Protein AF-A0A7J8TB56-F1 (afdb_monomer_lite)

Radius of gyration: 20.98 Å; chains: 1; bounding box: 52×36×66 Å

Structure (mmCIF, N/CA/C/O backbone):
data_AF-A0A7J8TB56-F1
#
_entry.id   AF-A0A7J8TB56-F1
#
loop_
_atom_site.group_PDB
_atom_site.id
_atom_site.type_symbol
_atom_site.label_atom_id
_atom_site.label_alt_id
_atom_site.label_comp_id
_atom_site.label_asym_id
_atom_site.label_entity_id
_atom_site.label_seq_id
_atom_site.pdbx_PDB_ins_code
_atom_site.Cartn_x
_atom_site.Cartn_y
_atom_site.Cartn_z
_atom_site.occupancy
_atom_site.B_iso_or_equiv
_atom_site.auth_seq_id
_atom_site.auth_comp_id
_atom_site.auth_asym_id
_atom_site.auth_atom_id
_atom_site.pdbx_PDB_model_num
ATOM 1 N N . LYS A 1 1 ? -21.604 -11.845 -5.505 1.00 39.56 1 LYS A N 1
ATOM 2 C CA . LYS A 1 1 ? -21.219 -10.417 -5.511 1.00 39.56 1 LYS A CA 1
ATOM 3 C C . LYS A 1 1 ? -19.703 -10.414 -5.603 1.00 39.56 1 LYS A C 1
ATOM 5 O O . LYS A 1 1 ? -19.086 -10.973 -4.709 1.00 39.56 1 LYS A O 1
ATOM 10 N N . ASN A 1 2 ? -19.130 -9.984 -6.726 1.00 51.94 2 ASN A N 1
ATOM 11 C CA . ASN A 1 2 ? -17.675 -9.967 -6.881 1.00 51.94 2 ASN A CA 1
ATOM 12 C C . ASN A 1 2 ? -17.168 -8.708 -6.186 1.00 51.94 2 ASN A C 1
ATOM 14 O O . ASN A 1 2 ? -17.066 -7.664 -6.825 1.00 51.94 2 ASN A O 1
ATOM 18 N N . ASP A 1 3 ? -16.951 -8.798 -4.875 1.00 76.56 3 ASP A N 1
ATOM 19 C CA . ASP A 1 3 ? -16.350 -7.702 -4.124 1.00 76.56 3 ASP A CA 1
ATOM 20 C C . ASP A 1 3 ? -14.953 -7.453 -4.710 1.00 76.56 3 ASP A C 1
ATOM 22 O O . ASP A 1 3 ? -14.107 -8.348 -4.718 1.00 76.56 3 ASP A O 1
ATOM 26 N N . SER A 1 4 ? -14.714 -6.260 -5.253 1.00 89.50 4 SER A N 1
ATOM 27 C CA . SER A 1 4 ? -13.376 -5.898 -5.733 1.00 89.50 4 SER A CA 1
ATOM 28 C C . SER A 1 4 ? -12.437 -5.644 -4.550 1.00 89.50 4 SER A C 1
ATOM 30 O O . SER A 1 4 ? -12.883 -5.295 -3.454 1.00 89.50 4 SER A O 1
ATOM 32 N N . ILE A 1 5 ? -11.122 -5.732 -4.765 1.00 92.31 5 ILE A N 1
ATOM 33 C CA . ILE A 1 5 ? -10.143 -5.345 -3.737 1.00 92.31 5 ILE A CA 1
ATOM 34 C C . ILE A 1 5 ? -10.366 -3.910 -3.237 1.00 92.31 5 ILE A C 1
ATOM 36 O O . ILE A 1 5 ? -10.223 -3.644 -2.047 1.00 92.31 5 ILE A O 1
ATOM 40 N N . TYR A 1 6 ? -10.799 -2.992 -4.106 1.00 93.44 6 TYR A N 1
ATOM 41 C CA . TYR A 1 6 ? -11.110 -1.614 -3.721 1.00 93.44 6 TYR A CA 1
ATOM 42 C C . TYR A 1 6 ? -12.286 -1.541 -2.739 1.00 93.44 6 TYR A C 1
ATOM 44 O O . TYR A 1 6 ? -12.272 -0.734 -1.811 1.00 93.44 6 TYR A O 1
ATOM 52 N N . GLU A 1 7 ? -13.287 -2.409 -2.893 1.00 92.69 7 GLU A N 1
ATOM 53 C CA . GLU A 1 7 ? -14.379 -2.518 -1.924 1.00 92.69 7 GLU A CA 1
ATOM 54 C C . GLU A 1 7 ? -13.884 -3.090 -0.595 1.00 92.69 7 GLU A C 1
ATOM 56 O O . GLU A 1 7 ? -14.244 -2.559 0.455 1.00 92.69 7 GLU A O 1
ATOM 61 N N . LYS A 1 8 ? -13.009 -4.107 -0.616 1.00 93.19 8 LYS A N 1
ATOM 62 C CA . LYS A 1 8 ? -12.398 -4.639 0.612 1.00 93.19 8 LYS A CA 1
ATOM 63 C C . LYS A 1 8 ? -11.571 -3.583 1.338 1.00 93.19 8 LYS A C 1
ATOM 65 O O . LYS A 1 8 ? -11.751 -3.439 2.543 1.00 93.19 8 LYS A O 1
ATOM 70 N N . LEU A 1 9 ? -10.753 -2.798 0.635 1.00 94.00 9 LEU A N 1
ATOM 71 C CA . LEU A 1 9 ? -10.014 -1.675 1.226 1.00 94.00 9 LEU A CA 1
ATOM 72 C C . LEU A 1 9 ? -10.964 -0.696 1.922 1.00 94.00 9 LEU A C 1
ATOM 74 O O . LEU A 1 9 ? -10.800 -0.405 3.106 1.00 94.00 9 LEU A O 1
ATOM 78 N N . LYS A 1 10 ? -12.023 -0.274 1.223 1.00 93.00 10 LYS A N 1
ATOM 79 C CA . LYS A 1 10 ? -13.012 0.662 1.766 1.00 93.00 10 LYS A CA 1
ATOM 80 C C . LYS A 1 10 ? -13.735 0.109 2.998 1.00 93.00 10 LYS A C 1
ATOM 82 O O . LYS A 1 10 ? -13.929 0.840 3.965 1.00 93.00 10 LYS A O 1
ATOM 87 N N . LEU A 1 11 ? -14.114 -1.170 2.982 1.00 93.06 11 LEU A N 1
ATOM 88 C CA . LEU A 1 11 ? -14.754 -1.844 4.120 1.00 93.06 11 LEU A CA 1
ATOM 89 C C . LEU A 1 11 ? -13.844 -1.910 5.352 1.00 93.06 11 LEU A C 1
ATOM 91 O O . LEU A 1 11 ? -14.339 -1.874 6.475 1.00 93.06 11 LEU A O 1
ATOM 95 N N . HIS A 1 12 ? -12.528 -1.959 5.148 1.00 93.38 12 HIS A N 1
ATOM 96 C CA . HIS A 1 12 ? -11.535 -1.940 6.220 1.00 93.38 12 HIS A CA 1
ATOM 97 C C . HIS A 1 12 ? -11.083 -0.518 6.586 1.00 93.38 12 HIS A C 1
ATOM 99 O O . HIS A 1 12 ? -10.102 -0.365 7.303 1.00 93.38 12 HIS A O 1
ATOM 105 N N . GLY A 1 13 ? -11.772 0.530 6.120 1.00 91.75 13 GLY A N 1
ATOM 106 C CA . GLY A 1 13 ? -11.438 1.918 6.456 1.00 91.75 13 GLY A CA 1
ATOM 107 C C . GLY A 1 13 ? -10.162 2.434 5.784 1.00 91.75 13 GLY A C 1
ATOM 108 O O . GLY A 1 13 ? -9.589 3.421 6.239 1.00 91.75 13 GLY A O 1
ATOM 109 N N . LEU A 1 14 ? -9.712 1.775 4.714 1.00 94.25 14 LEU A N 1
ATOM 110 C CA . LEU A 1 14 ? -8.528 2.150 3.949 1.00 94.25 14 LEU A CA 1
ATOM 111 C C . LEU A 1 14 ? -8.920 2.808 2.619 1.00 94.25 14 LEU A C 1
ATOM 113 O O . LEU A 1 14 ? -9.932 2.442 2.009 1.00 94.25 14 LEU A O 1
ATOM 117 N N . PRO A 1 15 ? -8.127 3.777 2.136 1.00 93.88 15 PRO A N 1
ATOM 118 C CA . PRO A 1 15 ? -8.435 4.470 0.900 1.00 93.88 15 PRO A CA 1
ATOM 119 C C . PRO A 1 15 ? -8.159 3.571 -0.315 1.00 93.88 15 PRO A C 1
ATOM 121 O O . PRO A 1 15 ? -7.226 2.768 -0.341 1.00 93.88 15 PRO A O 1
ATOM 124 N N . THR A 1 16 ? -8.994 3.692 -1.348 1.00 94.00 16 THR A N 1
ATOM 125 C CA . THR A 1 16 ? -8.951 2.768 -2.496 1.00 94.00 16 THR A CA 1
ATOM 126 C C . THR A 1 16 ? -7.719 2.941 -3.381 1.00 94.00 16 THR A C 1
ATOM 128 O O . THR A 1 16 ? -7.317 1.998 -4.054 1.00 94.00 16 THR A O 1
ATOM 131 N N . GLY A 1 17 ? -7.089 4.115 -3.361 1.00 92.62 17 GLY A N 1
ATOM 132 C CA . GLY A 1 17 ? -5.911 4.426 -4.166 1.00 92.62 17 GLY A CA 1
ATOM 133 C C . GLY A 1 17 ? -4.584 3.933 -3.602 1.00 92.62 17 GLY A C 1
ATOM 134 O O . GLY A 1 17 ? -3.545 4.299 -4.140 1.00 92.62 17 GLY A O 1
ATOM 135 N N . LEU A 1 18 ? -4.597 3.086 -2.567 1.00 93.88 18 LEU A N 1
ATOM 136 C CA . LEU A 1 18 ? -3.404 2.345 -2.139 1.00 93.88 18 LEU A CA 1
ATOM 137 C C . LEU A 1 18 ? -2.889 1.379 -3.208 1.00 93.88 18 LEU A C 1
ATOM 139 O O . LEU A 1 18 ? -1.689 1.102 -3.272 1.00 93.88 18 LEU A O 1
ATOM 143 N N . LEU A 1 19 ? -3.795 0.880 -4.047 1.00 93.56 19 LEU A N 1
ATOM 144 C CA . LEU A 1 19 ? -3.473 0.016 -5.171 1.00 93.56 19 LEU A CA 1
ATOM 145 C C . LEU A 1 19 ? -3.759 0.741 -6.492 1.00 93.56 19 LEU A C 1
ATOM 147 O O . LEU A 1 19 ? -4.736 1.496 -6.587 1.00 93.56 19 LEU A O 1
ATOM 151 N N . PRO A 1 20 ? -2.930 0.518 -7.525 1.00 91.88 20 PRO A N 1
ATOM 152 C CA . PRO A 1 20 ? -3.127 1.136 -8.822 1.00 91.88 20 PRO A CA 1
ATOM 153 C C . PRO A 1 20 ? -4.316 0.500 -9.546 1.00 91.88 20 PRO A C 1
ATOM 155 O O . PRO A 1 20 ? -4.837 -0.545 -9.146 1.00 91.88 20 PRO A O 1
ATOM 158 N N . LYS A 1 21 ? -4.746 1.122 -10.643 1.00 90.25 21 LYS A N 1
ATOM 159 C CA . LYS A 1 21 ? -5.680 0.496 -11.590 1.00 90.25 21 LYS A CA 1
ATOM 160 C C . LYS A 1 21 ? -4.990 -0.615 -12.390 1.00 90.25 21 LYS A C 1
ATOM 162 O O . LYS A 1 21 ? -3.770 -0.624 -12.519 1.00 90.25 21 LYS A O 1
ATOM 167 N N . GLY A 1 22 ? -5.790 -1.499 -12.989 1.00 85.56 22 GLY A N 1
ATOM 168 C CA . GLY A 1 22 ? -5.294 -2.567 -13.872 1.00 85.56 22 GLY A CA 1
ATOM 169 C C . GLY A 1 22 ? -5.077 -3.914 -13.181 1.00 85.56 22 GLY A C 1
ATOM 170 O O . GLY A 1 22 ? -4.342 -4.751 -13.691 1.00 85.56 22 GLY A O 1
ATOM 171 N N . ILE A 1 23 ? -5.709 -4.126 -12.025 1.00 90.94 23 ILE A N 1
ATOM 172 C CA . ILE A 1 23 ? -5.706 -5.416 -11.331 1.00 90.94 23 ILE A CA 1
ATOM 173 C C . ILE A 1 23 ? -6.539 -6.406 -12.142 1.00 90.94 23 ILE A C 1
ATOM 175 O O . ILE A 1 23 ? -7.732 -6.186 -12.360 1.00 90.94 23 ILE A O 1
ATOM 179 N N . THR A 1 24 ? -5.912 -7.489 -12.589 1.00 87.94 24 THR A N 1
ATOM 180 C CA . THR A 1 24 ? -6.548 -8.494 -13.446 1.00 87.94 24 THR A CA 1
ATOM 181 C C . THR A 1 24 ? -7.073 -9.682 -12.668 1.00 87.94 24 THR A C 1
ATOM 183 O O . THR A 1 24 ? -8.071 -10.283 -13.071 1.00 87.94 24 THR A O 1
ATOM 186 N N . ARG A 1 25 ? -6.452 -10.004 -11.528 1.00 91.12 25 ARG A N 1
ATOM 187 C CA . ARG A 1 25 ? -6.949 -11.021 -10.595 1.00 91.12 25 ARG A CA 1
ATOM 188 C C . ARG A 1 25 ? -6.825 -10.559 -9.159 1.00 91.12 25 ARG A C 1
ATOM 190 O O . ARG A 1 25 ? -5.922 -9.802 -8.809 1.00 91.12 25 ARG A O 1
ATOM 197 N N . PHE A 1 26 ? -7.746 -11.041 -8.342 1.00 93.06 26 PHE A N 1
ATOM 198 C CA . PHE A 1 26 ? -7.829 -10.736 -6.928 1.00 93.06 26 PHE A CA 1
ATOM 199 C C . PHE A 1 26 ? -8.293 -11.976 -6.173 1.00 93.06 26 PHE A C 1
ATOM 201 O O . PHE A 1 26 ? -9.299 -12.586 -6.539 1.00 93.06 26 PHE A O 1
ATOM 208 N N . GLU A 1 27 ? -7.563 -12.305 -5.118 1.00 93.50 27 GLU A N 1
ATOM 209 C CA . GLU A 1 27 ? -7.872 -13.362 -4.169 1.00 93.50 27 GLU A CA 1
ATOM 210 C C . GLU A 1 27 ? -7.895 -12.769 -2.760 1.00 93.50 27 GLU A C 1
ATOM 212 O O . GLU A 1 27 ? -7.103 -11.884 -2.427 1.00 93.50 27 GLU A O 1
ATOM 217 N N . TYR A 1 28 ? -8.837 -13.231 -1.942 1.00 93.75 28 TYR A N 1
ATOM 218 C CA . TYR A 1 28 ? -8.996 -12.813 -0.555 1.00 93.75 28 TYR A CA 1
ATOM 219 C C . TYR A 1 28 ? -9.538 -13.969 0.264 1.00 93.75 28 TYR A C 1
ATOM 221 O O . TYR A 1 28 ? -10.512 -14.604 -0.147 1.00 93.75 28 TYR A O 1
ATOM 229 N N . ASP A 1 29 ? -8.913 -14.222 1.406 1.00 91.69 29 ASP A N 1
ATOM 230 C CA . ASP A 1 29 ? -9.291 -15.298 2.310 1.00 91.69 29 ASP A CA 1
ATOM 231 C C . ASP A 1 29 ? -9.977 -14.787 3.585 1.00 91.69 29 ASP A C 1
ATOM 233 O O . ASP A 1 29 ? -9.994 -13.594 3.898 1.00 91.69 29 ASP A O 1
ATOM 237 N N . ASP A 1 30 ? -10.540 -15.723 4.349 1.00 90.00 30 ASP A N 1
ATOM 238 C CA . ASP A 1 30 ? -11.226 -15.431 5.611 1.00 90.00 30 ASP A CA 1
ATOM 239 C C . ASP A 1 30 ? -10.267 -14.957 6.720 1.00 90.00 30 ASP A C 1
ATOM 241 O O . ASP A 1 30 ? -10.711 -14.431 7.740 1.00 90.00 30 ASP A O 1
ATOM 245 N N . THR A 1 31 ? -8.950 -15.124 6.538 1.00 91.06 31 THR A N 1
ATOM 246 C CA . THR A 1 31 ? -7.932 -14.625 7.478 1.00 91.06 31 THR A CA 1
ATOM 247 C C . THR A 1 31 ? -7.627 -13.140 7.271 1.00 91.06 31 THR A C 1
ATOM 249 O O . THR A 1 31 ? -6.956 -12.525 8.099 1.00 91.06 31 THR A O 1
ATOM 252 N N . GLY A 1 32 ? -8.147 -12.551 6.190 1.00 91.75 32 GLY A N 1
ATOM 253 C CA . GLY A 1 32 ? -7.908 -11.169 5.799 1.00 91.75 32 GLY A CA 1
ATOM 254 C C . GLY A 1 32 ? -6.728 -11.001 4.846 1.00 91.75 32 GLY A C 1
ATOM 255 O O . GLY A 1 32 ? -6.435 -9.873 4.442 1.00 91.75 32 GLY A O 1
ATOM 256 N N . ARG A 1 33 ? -6.045 -12.080 4.457 1.00 95.75 33 ARG A N 1
ATOM 257 C CA . ARG A 1 33 ? -4.961 -12.021 3.478 1.00 95.75 33 ARG A CA 1
ATOM 258 C C . ARG A 1 33 ? -5.540 -11.844 2.081 1.00 95.75 33 ARG A C 1
ATOM 260 O O . ARG A 1 33 ? -6.521 -12.476 1.696 1.00 95.75 33 ARG A O 1
ATOM 267 N N . PHE A 1 34 ? -4.916 -10.949 1.327 1.00 95.56 34 PHE A N 1
ATOM 268 C CA . PHE A 1 34 ? -5.219 -10.694 -0.067 1.00 95.56 34 PHE A CA 1
ATOM 269 C C . PHE A 1 34 ? -3.995 -10.909 -0.947 1.00 95.56 34 PHE A C 1
ATOM 271 O O . PHE A 1 34 ? -2.856 -10.681 -0.529 1.00 95.56 34 PHE A O 1
ATOM 278 N N . GLU A 1 35 ? -4.263 -11.258 -2.197 1.00 95.25 35 GLU A N 1
ATOM 279 C CA . GLU A 1 35 ? -3.292 -11.241 -3.280 1.00 95.25 35 GLU A CA 1
ATOM 280 C C . GLU A 1 35 ? -3.937 -10.622 -4.520 1.00 95.25 35 GLU A C 1
ATOM 282 O O . GLU A 1 35 ? -5.045 -10.979 -4.924 1.00 95.25 35 GLU A O 1
ATOM 287 N N . VAL A 1 36 ? -3.257 -9.652 -5.119 1.00 95.06 36 VAL A N 1
ATOM 288 C CA . VAL A 1 36 ? -3.661 -9.030 -6.376 1.00 95.06 36 VAL A CA 1
ATOM 289 C C . VAL A 1 36 ? -2.591 -9.257 -7.424 1.00 95.06 36 VAL A C 1
ATOM 291 O O . VAL A 1 36 ? -1.395 -9.212 -7.136 1.00 95.06 36 VAL A O 1
ATOM 294 N N . HIS A 1 37 ? -3.050 -9.480 -8.650 1.00 92.12 37 HIS A N 1
ATOM 295 C CA . HIS A 1 37 ? -2.192 -9.659 -9.807 1.00 92.12 37 HIS A CA 1
ATOM 296 C C . HIS A 1 37 ? -2.426 -8.530 -10.807 1.00 92.12 37 HIS A C 1
ATOM 298 O O . HIS A 1 37 ? -3.567 -8.214 -11.156 1.00 92.12 37 HIS A O 1
ATOM 304 N N . LEU A 1 38 ? -1.330 -7.940 -11.264 1.00 86.81 38 LEU A N 1
ATOM 305 C CA . LEU A 1 38 ? -1.262 -6.973 -12.351 1.00 86.81 38 LEU A CA 1
ATOM 306 C C . LEU A 1 38 ? -0.762 -7.689 -13.611 1.00 86.81 38 LEU A C 1
ATOM 308 O O . LEU A 1 38 ? -0.049 -8.683 -13.521 1.00 86.81 38 LEU A O 1
ATOM 312 N N . ASP A 1 39 ? -1.086 -7.178 -14.798 1.00 86.44 39 ASP A N 1
ATOM 313 C CA . ASP A 1 39 ? -0.557 -7.755 -16.047 1.00 86.44 39 ASP A CA 1
ATOM 314 C C . ASP A 1 39 ? 0.967 -7.606 -16.172 1.00 86.44 39 ASP A C 1
ATOM 316 O O . ASP A 1 39 ? 1.635 -8.414 -16.818 1.00 86.4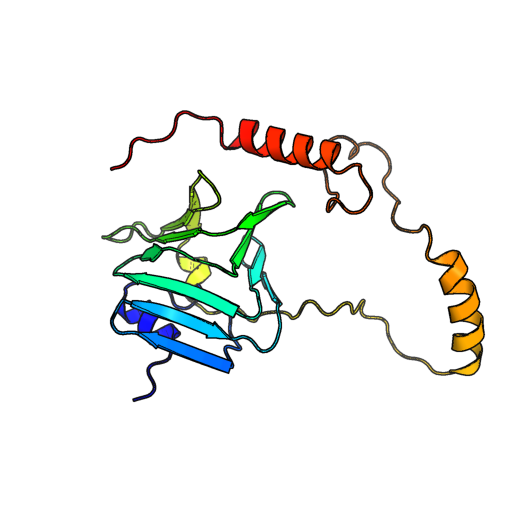4 39 ASP A O 1
ATOM 320 N N . GLN A 1 40 ? 1.526 -6.556 -15.569 1.00 82.12 40 GLN A N 1
ATOM 321 C CA . GLN A 1 40 ? 2.954 -6.257 -15.582 1.00 82.12 40 GLN A CA 1
ATOM 322 C C . GLN A 1 40 ? 3.343 -5.377 -14.395 1.00 82.12 40 GLN A C 1
ATOM 324 O O . GLN A 1 40 ? 2.521 -4.616 -13.883 1.00 82.12 40 GLN A O 1
ATOM 329 N N . ALA A 1 41 ? 4.618 -5.443 -14.003 1.00 84.88 41 ALA A N 1
ATOM 330 C CA . ALA A 1 41 ? 5.173 -4.539 -13.005 1.00 84.88 41 ALA A CA 1
ATOM 331 C C . ALA A 1 41 ? 5.185 -3.097 -13.535 1.00 84.88 41 ALA A C 1
ATOM 333 O O . ALA A 1 41 ? 5.474 -2.841 -14.711 1.00 84.88 41 ALA A O 1
ATOM 334 N N . CYS A 1 42 ? 4.867 -2.144 -12.669 1.00 84.25 42 CYS A N 1
ATOM 335 C CA . CYS A 1 42 ? 4.579 -0.780 -13.087 1.00 84.25 42 CYS A CA 1
ATOM 336 C C . CYS A 1 42 ? 4.881 0.232 -11.982 1.00 84.25 42 CYS A C 1
ATOM 338 O O . CYS A 1 42 ? 5.012 -0.117 -10.808 1.00 84.25 42 CYS A O 1
ATOM 340 N N . ASN A 1 43 ? 4.998 1.501 -12.372 1.00 85.75 43 ASN A N 1
ATOM 341 C CA . ASN A 1 43 ? 5.204 2.603 -11.442 1.00 85.75 43 ASN A CA 1
ATOM 342 C C . ASN A 1 43 ? 3.976 3.512 -11.428 1.00 85.75 43 ASN A C 1
ATOM 344 O O . ASN A 1 43 ? 3.460 3.898 -12.480 1.00 85.75 43 ASN A O 1
ATOM 348 N N . ALA A 1 44 ? 3.549 3.900 -10.231 1.00 88.12 44 ALA A N 1
ATOM 349 C CA . ALA A 1 44 ? 2.555 4.939 -10.025 1.00 88.12 44 ALA A CA 1
ATOM 350 C C . ALA A 1 44 ? 3.213 6.151 -9.364 1.00 88.12 44 ALA A C 1
ATOM 352 O O . ALA A 1 44 ? 3.979 6.025 -8.405 1.00 88.12 44 ALA A O 1
ATOM 353 N N . LYS A 1 45 ? 2.907 7.340 -9.881 1.00 83.19 45 LYS A N 1
ATOM 354 C CA . LYS A 1 45 ? 3.426 8.598 -9.351 1.00 83.19 45 LYS A CA 1
ATOM 355 C C . LYS A 1 45 ? 2.368 9.292 -8.497 1.00 83.19 45 LYS A C 1
ATOM 357 O O . LYS A 1 45 ? 1.305 9.659 -8.999 1.00 83.19 45 LYS A O 1
ATOM 362 N N . PHE A 1 46 ? 2.696 9.490 -7.226 1.00 84.56 46 PHE A N 1
ATOM 363 C CA . PHE A 1 46 ? 1.959 10.325 -6.279 1.00 84.56 46 PHE A CA 1
ATOM 364 C C . PHE A 1 46 ? 2.826 11.551 -5.949 1.00 84.56 46 PHE A C 1
ATOM 366 O O . PHE A 1 46 ? 3.426 12.137 -6.852 1.00 84.56 46 PHE A O 1
ATOM 373 N N . GLU A 1 47 ? 2.926 11.930 -4.673 1.00 82.12 47 GLU A N 1
ATOM 374 C CA . GLU A 1 47 ? 3.995 12.819 -4.202 1.00 82.12 47 GLU A CA 1
ATOM 375 C C . GLU A 1 47 ? 5.369 12.135 -4.317 1.00 82.12 47 GLU A C 1
ATOM 377 O O . GLU A 1 47 ? 6.338 12.741 -4.773 1.00 82.12 47 GLU A O 1
ATOM 382 N N . SER A 1 48 ? 5.426 10.842 -3.987 1.00 79.19 48 SER A N 1
ATOM 383 C CA . SER A 1 48 ? 6.564 9.948 -4.235 1.00 79.19 48 SER A CA 1
ATOM 384 C C . SER A 1 48 ? 6.222 8.915 -5.315 1.00 79.19 48 SER A C 1
ATOM 386 O O . SER A 1 48 ? 5.048 8.685 -5.624 1.00 79.19 48 SER A O 1
ATOM 388 N N . GLU A 1 49 ? 7.239 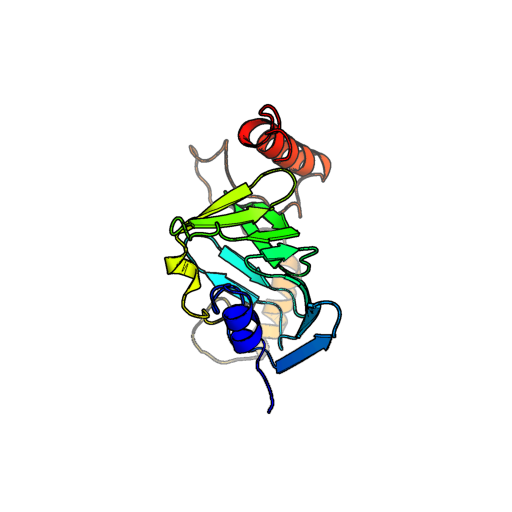8.287 -5.909 1.00 84.06 49 GLU A N 1
ATOM 389 C CA . GLU A 1 49 ? 7.027 7.159 -6.822 1.00 84.06 49 GLU A CA 1
ATOM 390 C C . GLU A 1 49 ? 6.855 5.852 -6.046 1.00 84.06 49 GLU A C 1
ATOM 392 O O . GLU A 1 49 ? 7.603 5.565 -5.112 1.00 84.06 49 GLU A O 1
ATOM 397 N N . PHE A 1 50 ? 5.885 5.047 -6.466 1.00 89.81 50 PHE A N 1
ATOM 398 C CA . PHE A 1 50 ? 5.642 3.706 -5.950 1.00 89.81 50 PHE A CA 1
ATOM 399 C C . PHE A 1 50 ? 5.786 2.700 -7.086 1.00 89.81 50 PHE A C 1
ATOM 401 O O . PHE A 1 50 ? 5.206 2.876 -8.157 1.00 89.81 50 PHE A O 1
ATOM 408 N N . HIS A 1 51 ? 6.563 1.653 -6.846 1.00 87.31 51 HIS A N 1
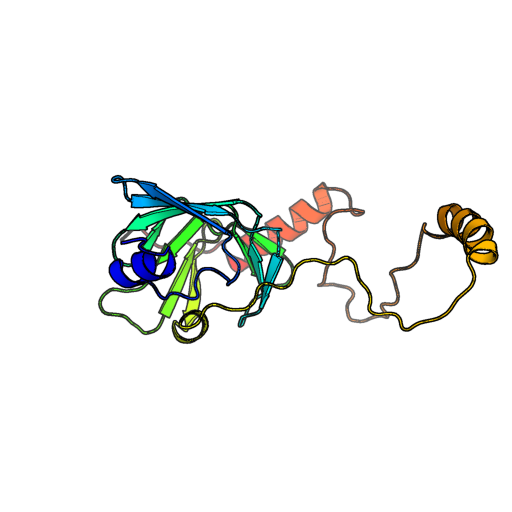ATOM 409 C CA . HIS A 1 51 ? 6.710 0.514 -7.735 1.00 87.31 51 HIS A CA 1
ATOM 410 C C . HIS A 1 51 ? 5.824 -0.619 -7.236 1.00 87.31 51 HIS A C 1
ATOM 412 O O . HIS A 1 51 ? 5.875 -0.962 -6.053 1.00 87.31 51 HIS A O 1
ATOM 418 N N . TYR A 1 52 ? 5.052 -1.195 -8.147 1.00 87.69 52 TYR A N 1
ATOM 419 C CA . TYR A 1 52 ? 4.213 -2.357 -7.906 1.00 87.69 52 TYR A CA 1
ATOM 420 C C . TYR A 1 52 ? 4.735 -3.515 -8.751 1.00 87.69 52 TYR A C 1
ATOM 422 O O . TYR A 1 52 ? 4.867 -3.395 -9.974 1.00 87.69 52 TYR A O 1
ATOM 430 N N . ASP A 1 53 ? 5.024 -4.628 -8.089 1.00 87.38 53 ASP A N 1
ATOM 431 C CA . ASP A 1 53 ? 5.335 -5.893 -8.738 1.00 87.38 53 ASP A CA 1
ATOM 432 C C . ASP A 1 53 ? 4.072 -6.503 -9.358 1.00 87.38 53 ASP A C 1
ATOM 434 O O . ASP A 1 53 ? 2.949 -6.098 -9.068 1.00 87.38 53 ASP A O 1
ATOM 438 N N . ILE A 1 54 ? 4.255 -7.516 -10.206 1.00 88.38 54 ILE A N 1
ATOM 439 C CA . ILE A 1 54 ? 3.149 -8.265 -10.829 1.00 88.38 54 ILE A CA 1
ATOM 440 C C . ILE A 1 54 ? 2.224 -8.852 -9.757 1.00 88.38 54 ILE A C 1
ATOM 442 O O . ILE A 1 54 ? 1.006 -8.786 -9.903 1.00 88.38 54 ILE A O 1
ATOM 446 N N . ASN A 1 55 ? 2.803 -9.371 -8.673 1.00 89.00 55 ASN A N 1
ATOM 447 C CA . ASN A 1 55 ? 2.071 -9.938 -7.550 1.00 89.00 55 ASN A CA 1
ATOM 448 C C . ASN A 1 55 ? 2.252 -9.045 -6.329 1.00 89.00 55 ASN A C 1
ATOM 450 O O . ASN A 1 55 ? 3.377 -8.820 -5.877 1.00 89.00 55 ASN A O 1
ATOM 454 N N . VAL A 1 56 ? 1.138 -8.585 -5.771 1.00 93.44 56 VAL A N 1
ATOM 455 C CA . VAL A 1 56 ? 1.113 -7.807 -4.534 1.00 93.44 56 VAL A CA 1
ATOM 456 C C . VAL A 1 56 ? 0.237 -8.529 -3.530 1.00 93.44 56 VAL A C 1
ATOM 458 O O . VAL A 1 56 ? -0.916 -8.843 -3.813 1.00 93.44 56 VAL A O 1
ATOM 461 N N . SER A 1 57 ? 0.768 -8.763 -2.338 1.00 93.75 57 SER A N 1
ATOM 462 C CA . SER A 1 57 ? 0.069 -9.499 -1.285 1.00 93.75 57 SER A CA 1
ATOM 463 C C . SER A 1 57 ? 0.186 -8.789 0.050 1.00 93.75 57 SER A C 1
ATOM 465 O O . SER A 1 57 ? 1.218 -8.179 0.325 1.00 93.75 57 SER A O 1
ATOM 467 N N . GLY A 1 58 ? -0.807 -8.945 0.914 1.00 96.06 58 GLY A N 1
ATOM 468 C CA . GLY A 1 58 ? -0.750 -8.456 2.289 1.00 96.06 58 GLY A CA 1
ATOM 469 C C . GLY A 1 58 ? -1.931 -8.944 3.113 1.00 96.06 58 GLY A C 1
ATOM 470 O O . GLY A 1 58 ? -2.808 -9.635 2.605 1.00 96.06 58 GLY A O 1
ATOM 471 N N . THR A 1 59 ? -1.970 -8.562 4.383 1.00 96.75 59 THR A N 1
ATOM 472 C CA . THR A 1 59 ? -3.037 -8.929 5.319 1.00 96.75 59 THR A CA 1
ATOM 473 C C . THR A 1 59 ? -3.807 -7.682 5.733 1.00 96.75 59 THR A C 1
ATOM 475 O O . THR A 1 59 ? -3.257 -6.774 6.359 1.00 96.75 59 THR A O 1
ATOM 478 N N . LEU A 1 60 ? -5.085 -7.627 5.359 1.00 95.69 60 LEU A N 1
ATOM 479 C CA . LEU A 1 60 ? -6.012 -6.549 5.679 1.00 95.69 60 LEU A CA 1
ATOM 480 C C . LEU A 1 60 ? -6.583 -6.719 7.081 1.00 95.69 60 LEU A C 1
ATOM 482 O O . LEU A 1 60 ? -7.067 -7.778 7.468 1.00 95.69 60 LEU A O 1
ATOM 486 N N . SER A 1 61 ? -6.596 -5.622 7.821 1.00 94.12 61 SER A N 1
ATOM 487 C CA . SER A 1 61 ? -7.375 -5.473 9.043 1.00 94.12 61 SER A CA 1
ATOM 488 C C . SER A 1 61 ? -7.888 -4.038 9.130 1.00 94.12 61 SER A C 1
ATOM 490 O O . SER A 1 61 ? -7.541 -3.188 8.309 1.00 94.12 61 SER A O 1
ATOM 492 N N . TYR A 1 62 ? -8.786 -3.763 10.071 1.00 94.44 62 TYR A N 1
ATOM 493 C CA . TYR A 1 62 ? -9.405 -2.444 10.141 1.00 94.44 62 TYR A CA 1
ATOM 494 C C . TYR A 1 62 ? -8.349 -1.344 10.342 1.00 94.44 62 TYR A C 1
ATOM 496 O O . TYR A 1 62 ? -7.564 -1.391 11.289 1.00 94.44 62 TYR A O 1
ATOM 504 N N . GLY A 1 63 ? -8.323 -0.379 9.423 1.00 93.44 63 GLY A N 1
ATOM 505 C CA . GLY A 1 63 ? -7.400 0.751 9.389 1.00 93.44 63 GLY A CA 1
ATOM 506 C C . GLY A 1 63 ? -5.963 0.413 8.987 1.00 93.44 63 GLY A C 1
ATOM 507 O O . GLY A 1 63 ? -5.131 1.318 9.001 1.00 93.44 63 GLY A O 1
ATOM 508 N N . LYS A 1 64 ? -5.631 -0.842 8.641 1.00 95.25 64 LYS A N 1
ATOM 509 C CA . LYS A 1 64 ? -4.239 -1.228 8.357 1.00 95.25 64 LYS A CA 1
ATOM 510 C C . LYS A 1 64 ? -4.063 -2.429 7.422 1.00 95.25 64 LYS A C 1
ATOM 512 O O . LYS A 1 64 ? -4.865 -3.359 7.393 1.00 95.25 64 LYS A O 1
ATOM 517 N N . ILE A 1 65 ? -2.943 -2.430 6.713 1.00 96.31 65 ILE A N 1
ATOM 518 C CA . ILE A 1 65 ? -2.405 -3.529 5.918 1.00 96.31 65 ILE A CA 1
ATOM 519 C C . ILE A 1 65 ? -1.058 -3.908 6.514 1.00 96.31 65 ILE A C 1
ATOM 521 O O . ILE A 1 65 ? -0.194 -3.048 6.656 1.00 96.31 65 ILE A O 1
ATOM 525 N N . MET A 1 66 ? -0.870 -5.179 6.842 1.00 94.00 66 MET A N 1
ATOM 526 C CA . MET A 1 66 ? 0.391 -5.713 7.361 1.00 94.00 66 MET A CA 1
ATOM 527 C C . MET A 1 66 ? 0.944 -6.779 6.419 1.00 94.00 66 MET A C 1
ATOM 529 O O . MET A 1 66 ? 0.240 -7.245 5.526 1.00 94.00 66 MET A O 1
ATOM 533 N N . GLU A 1 67 ? 2.201 -7.174 6.627 1.00 93.06 67 GLU A N 1
ATOM 534 C CA . GLU A 1 67 ? 2.872 -8.219 5.836 1.00 93.06 67 GLU A CA 1
ATOM 535 C C . GLU A 1 67 ? 2.844 -7.942 4.324 1.00 93.06 67 GLU A C 1
ATOM 537 O O . GLU A 1 67 ? 2.764 -8.857 3.503 1.00 93.06 67 GLU A O 1
ATOM 542 N N . LEU A 1 68 ? 2.899 -6.660 3.959 1.00 93.94 68 LEU A N 1
ATOM 543 C CA . LEU A 1 68 ? 2.812 -6.226 2.576 1.00 93.94 68 LEU A CA 1
ATOM 544 C C . LEU A 1 68 ? 4.074 -6.645 1.807 1.00 93.94 68 LEU A C 1
ATOM 546 O O . LEU A 1 68 ? 5.209 -6.540 2.290 1.00 93.94 68 LEU A O 1
ATOM 550 N N . SER A 1 69 ? 3.860 -7.145 0.596 1.00 88.56 69 SER A N 1
ATOM 551 C CA . SER A 1 69 ? 4.903 -7.570 -0.332 1.00 88.56 69 SER A CA 1
ATOM 552 C C . SER A 1 69 ? 4.527 -7.180 -1.756 1.00 88.56 69 SER A C 1
ATOM 554 O O . SER A 1 69 ? 3.347 -7.103 -2.091 1.00 88.56 69 SER A O 1
ATOM 556 N N . GLY A 1 70 ? 5.541 -6.932 -2.586 1.00 84.81 70 GLY A N 1
ATOM 557 C CA . GLY A 1 70 ? 5.369 -6.503 -3.976 1.00 84.81 70 GLY A CA 1
ATOM 558 C C . GLY A 1 70 ? 5.204 -4.992 -4.167 1.00 84.81 70 GLY A C 1
ATOM 559 O O . GLY A 1 70 ? 4.862 -4.553 -5.259 1.00 84.81 70 GLY A O 1
ATOM 560 N N . ILE A 1 71 ? 5.426 -4.181 -3.124 1.00 90.31 71 ILE A N 1
ATOM 561 C CA . ILE A 1 71 ? 5.373 -2.714 -3.210 1.00 90.31 71 ILE A CA 1
ATOM 562 C C . ILE A 1 71 ? 6.689 -2.121 -2.716 1.00 90.31 71 ILE A C 1
ATOM 564 O O . ILE A 1 71 ? 7.145 -2.428 -1.610 1.00 90.31 71 ILE A O 1
ATOM 568 N N . LEU A 1 72 ? 7.275 -1.233 -3.522 1.00 86.50 72 LEU A N 1
ATOM 569 C CA . LEU A 1 72 ? 8.429 -0.423 -3.141 1.00 86.50 72 LEU A CA 1
ATOM 570 C C . LEU A 1 72 ? 8.075 1.065 -3.218 1.00 86.50 72 LEU A C 1
ATOM 572 O O . LEU A 1 72 ? 7.543 1.526 -4.223 1.00 86.50 72 LEU A O 1
ATOM 576 N N . ALA A 1 73 ? 8.422 1.829 -2.190 1.00 86.88 73 ALA A N 1
ATOM 577 C CA . ALA A 1 73 ? 8.320 3.283 -2.182 1.00 86.88 73 ALA A CA 1
ATOM 578 C C . ALA A 1 73 ? 9.681 3.906 -2.506 1.00 86.88 73 ALA A C 1
ATOM 580 O O . ALA A 1 73 ? 10.715 3.445 -2.017 1.00 86.88 73 ALA A O 1
ATOM 581 N N . GLN A 1 74 ? 9.694 4.956 -3.322 1.00 81.50 74 GLN A N 1
ATOM 582 C CA . GLN A 1 74 ? 10.903 5.714 -3.610 1.00 81.50 74 GLN A CA 1
ATOM 583 C C . GLN A 1 74 ? 11.089 6.848 -2.599 1.00 81.50 74 GLN A C 1
ATOM 585 O O . GLN A 1 74 ? 10.210 7.692 -2.440 1.00 81.50 74 GLN A O 1
ATOM 590 N N . ASP A 1 75 ? 12.270 6.924 -1.988 1.00 76.69 75 ASP A N 1
ATOM 591 C CA . ASP A 1 75 ? 12.690 8.063 -1.171 1.00 76.69 75 ASP A CA 1
ATOM 592 C C . ASP A 1 75 ? 14.109 8.482 -1.557 1.00 76.69 75 ASP A C 1
ATOM 594 O O . ASP A 1 75 ? 15.014 7.647 -1.597 1.00 76.69 75 ASP A O 1
ATOM 598 N N . LEU A 1 76 ? 14.289 9.762 -1.907 1.00 69.56 76 LEU A N 1
ATOM 599 C CA . LEU A 1 76 ? 15.570 10.355 -2.326 1.00 69.56 76 LEU A CA 1
ATOM 600 C C . LEU A 1 76 ? 16.405 9.426 -3.239 1.00 69.56 76 LEU A C 1
ATOM 602 O O . LEU A 1 76 ? 17.593 9.208 -3.013 1.00 69.56 76 LEU A O 1
ATOM 606 N N . PHE A 1 77 ? 15.768 8.888 -4.289 1.00 67.50 77 PHE A N 1
ATOM 607 C CA . PHE A 1 77 ? 16.334 7.996 -5.324 1.00 67.50 77 PHE A CA 1
ATOM 608 C C . PHE A 1 77 ? 16.538 6.517 -4.948 1.00 67.50 77 PHE A C 1
ATOM 610 O O . PHE A 1 77 ? 16.929 5.726 -5.813 1.00 67.50 77 PHE A O 1
ATOM 617 N N . LEU A 1 78 ? 16.266 6.119 -3.707 1.00 76.06 78 LEU A N 1
ATOM 618 C CA . LEU A 1 78 ? 16.335 4.731 -3.251 1.00 76.06 78 LEU A CA 1
ATOM 619 C C . LEU A 1 78 ? 14.936 4.114 -3.189 1.00 76.06 78 LEU A C 1
ATOM 621 O O . LEU A 1 78 ? 13.967 4.793 -2.870 1.00 76.06 78 LEU A O 1
ATOM 625 N N . TRP A 1 79 ? 14.841 2.821 -3.495 1.00 78.38 79 TRP A N 1
ATOM 626 C CA . TRP A 1 79 ? 13.595 2.059 -3.422 1.00 78.38 79 TRP A CA 1
ATOM 627 C C 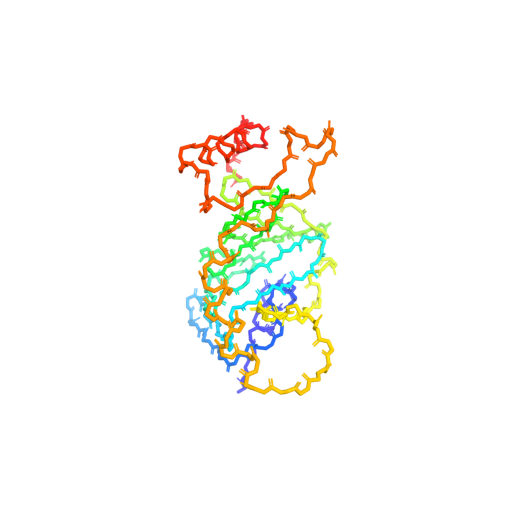. TRP A 1 79 ? 13.579 1.229 -2.144 1.00 78.38 79 TRP A C 1
ATOM 629 O O . TRP A 1 79 ? 14.470 0.405 -1.931 1.00 78.38 79 TRP A O 1
ATOM 639 N N . PHE A 1 80 ? 12.557 1.428 -1.320 1.00 81.50 80 PHE A N 1
ATOM 640 C CA . PHE A 1 80 ? 12.392 0.755 -0.040 1.00 81.50 80 PHE A CA 1
ATOM 641 C C . PHE A 1 80 ? 11.145 -0.127 -0.059 1.00 81.50 80 PHE A C 1
ATOM 643 O O . PHE A 1 80 ? 10.087 0.340 -0.478 1.00 81.50 80 PHE A O 1
ATOM 650 N N . PRO A 1 81 ? 11.233 -1.386 0.399 1.00 85.31 81 PRO A N 1
ATOM 651 C CA . PRO A 1 81 ? 10.055 -2.229 0.540 1.00 85.31 81 PRO A CA 1
ATOM 652 C C . PRO A 1 81 ? 9.062 -1.638 1.533 1.00 85.31 81 PRO A C 1
ATOM 654 O O . PRO A 1 81 ? 9.449 -1.256 2.634 1.00 85.31 81 PRO A O 1
ATOM 657 N N . VAL A 1 82 ? 7.784 -1.634 1.169 1.00 89.19 82 VAL A N 1
ATOM 658 C CA . VAL A 1 82 ? 6.704 -1.289 2.094 1.00 89.19 82 VAL A CA 1
ATOM 659 C C . VAL A 1 82 ? 6.233 -2.566 2.780 1.00 89.19 82 VAL A C 1
ATOM 661 O O . VAL A 1 82 ? 5.861 -3.523 2.105 1.00 89.19 82 VAL A O 1
ATOM 664 N N . LYS A 1 83 ? 6.265 -2.598 4.115 1.00 89.38 83 LYS A N 1
ATOM 665 C CA . LYS A 1 83 ? 5.870 -3.759 4.935 1.00 89.38 83 LYS A CA 1
ATOM 666 C C . LYS A 1 83 ? 4.499 -3.623 5.573 1.00 89.38 83 LYS A C 1
ATOM 668 O O . LYS A 1 83 ? 3.849 -4.634 5.842 1.00 89.38 83 LYS A O 1
ATOM 673 N N . GLY A 1 84 ? 4.042 -2.395 5.761 1.00 92.69 84 GLY A N 1
ATOM 674 C CA . GLY A 1 84 ? 2.724 -2.120 6.297 1.00 92.69 84 GLY A CA 1
ATOM 675 C C . GLY A 1 84 ? 2.255 -0.718 5.955 1.00 92.69 84 GLY A C 1
ATOM 676 O O . GLY A 1 84 ? 3.059 0.163 5.650 1.00 92.69 84 GLY A O 1
ATOM 677 N N . ILE A 1 85 ? 0.941 -0.534 5.976 1.00 94.94 85 ILE A N 1
ATOM 678 C CA . ILE A 1 85 ? 0.273 0.741 5.726 1.00 94.94 85 ILE A CA 1
ATOM 679 C C . ILE A 1 85 ? -0.854 0.883 6.742 1.00 94.94 85 ILE A C 1
ATOM 681 O O . ILE A 1 85 ? -1.651 -0.039 6.866 1.00 94.94 85 ILE A O 1
ATOM 685 N N . TRP A 1 86 ? -0.970 2.000 7.453 1.00 94.62 86 TRP A N 1
ATOM 686 C CA . TRP A 1 86 ? -2.095 2.227 8.369 1.00 94.62 86 TRP A CA 1
ATOM 687 C C . TRP A 1 86 ? -2.523 3.686 8.411 1.00 94.62 86 TRP A C 1
ATOM 689 O O . TRP A 1 86 ? -1.783 4.592 8.030 1.00 94.62 86 TRP A O 1
ATOM 699 N N . VAL A 1 87 ? -3.747 3.895 8.874 1.00 93.94 87 VAL A N 1
ATOM 700 C CA . VAL A 1 87 ? -4.339 5.205 9.142 1.00 93.94 87 VAL A CA 1
ATOM 701 C C . VAL A 1 87 ? -4.694 5.299 10.621 1.00 93.94 87 VAL A C 1
ATOM 703 O O . VAL A 1 87 ? -4.990 4.287 11.259 1.00 93.94 87 VAL A O 1
ATOM 706 N N . ASP A 1 88 ? -4.695 6.512 11.167 1.00 88.31 88 ASP A N 1
ATOM 707 C CA . ASP A 1 88 ? -5.184 6.729 12.528 1.00 88.31 88 ASP A CA 1
ATOM 708 C C . ASP A 1 88 ? -6.704 6.522 12.608 1.00 88.31 88 ASP A C 1
ATOM 710 O O . ASP A 1 88 ? -7.443 6.772 11.650 1.00 88.31 88 ASP A O 1
ATOM 714 N N . VAL A 1 89 ? -7.185 6.089 13.774 1.00 82.75 89 VAL A N 1
ATOM 715 C CA . VAL A 1 89 ? -8.616 5.956 14.074 1.00 82.75 89 VAL A CA 1
ATOM 716 C C . VAL A 1 89 ? -8.896 6.662 15.409 1.00 82.75 89 VAL A C 1
ATOM 718 O O . VAL A 1 89 ? -8.466 6.155 16.445 1.00 82.75 89 VAL A O 1
ATOM 721 N N . PRO A 1 90 ? -9.616 7.804 15.431 1.00 82.69 90 PRO A N 1
ATOM 722 C CA . PRO A 1 90 ? -10.214 8.515 14.295 1.00 82.69 90 PRO A CA 1
ATOM 723 C C . PRO A 1 90 ? -9.160 9.121 13.355 1.00 82.69 90 PRO A C 1
ATOM 725 O O . PRO A 1 90 ? -8.057 9.448 13.781 1.00 82.69 90 PRO A O 1
ATOM 728 N N . SER A 1 91 ? -9.506 9.273 12.072 1.00 83.56 91 SER A N 1
ATOM 729 C CA . SER A 1 91 ? -8.546 9.710 11.051 1.00 83.56 91 SER A CA 1
ATOM 730 C C . SER A 1 91 ? -7.993 11.106 11.336 1.00 83.56 91 SER A C 1
ATOM 732 O O . SER A 1 91 ? -8.745 12.072 11.447 1.00 83.56 91 SER A O 1
ATOM 734 N N . SER A 1 92 ? -6.666 11.203 11.386 1.00 86.88 92 SER A N 1
ATOM 735 C CA . SER A 1 92 ? -5.903 12.454 11.446 1.00 86.88 92 SER A CA 1
ATOM 736 C C . SER A 1 92 ? -5.759 13.137 10.077 1.00 86.88 92 SER A C 1
ATOM 738 O O . SER A 1 92 ? -5.188 14.221 9.983 1.00 86.88 92 SER A O 1
ATOM 740 N N . GLY A 1 93 ? -6.256 12.511 9.001 1.00 89.75 93 GLY A N 1
ATOM 741 C CA . GLY A 1 93 ? -5.994 12.925 7.619 1.00 89.75 93 GLY A CA 1
ATOM 742 C C . GLY A 1 93 ? -4.623 12.486 7.090 1.00 89.75 93 GLY A C 1
ATOM 743 O O . GLY A 1 93 ? -4.254 12.862 5.975 1.00 89.75 93 GLY A O 1
ATOM 744 N N . LEU A 1 94 ? -3.883 11.680 7.857 1.00 91.31 94 LEU A N 1
ATOM 745 C CA . LEU A 1 94 ? -2.592 11.117 7.475 1.00 91.31 94 LEU A CA 1
ATOM 746 C C . LEU A 1 94 ? -2.676 9.605 7.256 1.00 91.31 94 LEU A C 1
ATOM 748 O O . LEU A 1 94 ? -3.546 8.911 7.787 1.00 91.31 94 LEU A O 1
ATOM 752 N N . ILE A 1 95 ? -1.735 9.111 6.460 1.00 91.88 95 ILE A N 1
ATOM 753 C CA . ILE A 1 95 ? -1.488 7.695 6.232 1.00 91.88 95 ILE A CA 1
ATOM 754 C C . ILE A 1 95 ? -0.001 7.402 6.390 1.00 91.88 95 ILE A C 1
ATOM 756 O O . ILE A 1 95 ? 0.856 8.190 5.980 1.00 91.88 95 ILE A O 1
ATOM 760 N N . TYR A 1 96 ? 0.297 6.261 6.994 1.00 91.69 96 TYR A N 1
ATOM 761 C CA . TYR A 1 96 ? 1.637 5.868 7.392 1.00 91.69 96 TYR A CA 1
ATOM 762 C C . TYR A 1 96 ? 2.071 4.629 6.622 1.00 91.69 96 TYR A C 1
ATOM 764 O O . TYR A 1 96 ? 1.293 3.692 6.472 1.00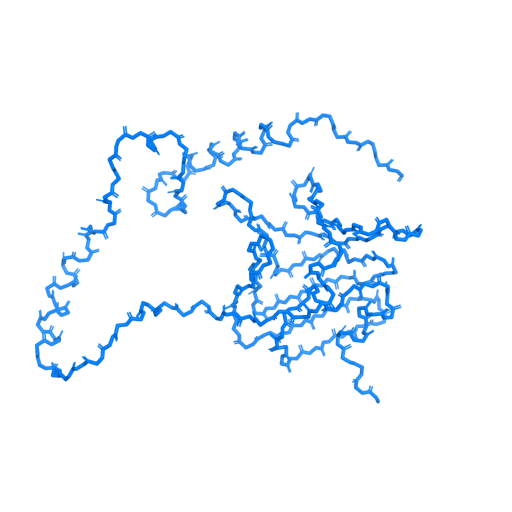 91.69 96 TYR A O 1
ATOM 772 N N . PHE A 1 97 ? 3.313 4.631 6.147 1.00 91.69 97 PHE A N 1
ATOM 773 C CA . PHE A 1 97 ? 3.933 3.536 5.409 1.00 91.69 97 PHE A CA 1
ATOM 774 C C . PHE A 1 97 ? 5.167 3.059 6.174 1.00 91.69 97 PHE A C 1
ATOM 776 O O . PHE A 1 97 ? 6.093 3.841 6.387 1.00 91.69 97 PHE A O 1
ATOM 783 N N . ASP A 1 98 ? 5.196 1.787 6.564 1.00 88.06 98 ASP A N 1
ATOM 784 C CA . ASP A 1 98 ? 6.370 1.143 7.158 1.00 88.06 98 ASP A CA 1
ATOM 785 C C . ASP A 1 98 ? 7.356 0.751 6.062 1.00 88.06 98 ASP A C 1
ATOM 787 O O . ASP A 1 98 ? 7.098 -0.152 5.261 1.00 88.06 98 ASP A O 1
ATOM 791 N N . ILE A 1 99 ? 8.478 1.467 6.032 1.00 82.81 99 ILE A N 1
ATOM 792 C CA . ILE A 1 99 ? 9.565 1.314 5.070 1.00 82.81 99 ILE A CA 1
ATOM 793 C C . ILE A 1 99 ? 10.857 0.931 5.789 1.00 82.81 99 ILE A C 1
ATOM 795 O O . ILE A 1 99 ? 11.783 1.725 5.893 1.00 82.81 99 ILE A O 1
ATOM 799 N N . LEU A 1 100 ? 10.937 -0.318 6.255 1.00 69.12 100 LEU A N 1
ATOM 800 C CA . LEU A 1 100 ? 12.132 -0.899 6.885 1.00 69.12 100 LEU A CA 1
ATOM 801 C C . LEU A 1 100 ? 12.626 -0.051 8.071 1.00 69.12 100 LEU A C 1
ATOM 803 O O . LEU A 1 100 ? 13.636 0.643 7.972 1.00 69.12 100 LEU A O 1
ATOM 807 N N . PHE A 1 101 ? 11.953 -0.202 9.217 1.00 69.12 101 PHE A N 1
ATOM 808 C CA . PHE A 1 101 ? 12.322 0.369 10.530 1.00 69.12 101 PHE A CA 1
ATOM 809 C C . PHE A 1 101 ? 11.975 1.849 10.741 1.00 69.12 101 PHE A C 1
ATOM 811 O O . PHE A 1 101 ? 12.280 2.411 11.791 1.00 69.12 101 PHE A O 1
ATOM 818 N N . VAL A 1 102 ? 11.295 2.472 9.783 1.00 75.81 102 VAL A N 1
ATOM 819 C CA . VAL A 1 102 ? 10.800 3.850 9.870 1.00 75.81 102 VAL A CA 1
ATOM 820 C C . VAL A 1 102 ? 9.439 3.971 9.201 1.00 75.81 102 VAL A C 1
ATOM 822 O O . VAL A 1 102 ? 9.094 3.214 8.294 1.00 75.81 102 VAL A O 1
ATOM 825 N N . TYR A 1 103 ? 8.673 4.965 9.641 1.00 81.00 103 TYR A N 1
ATOM 826 C CA . TYR A 1 103 ? 7.361 5.276 9.106 1.00 81.00 103 TYR A CA 1
ATOM 827 C C . TYR A 1 103 ? 7.403 6.564 8.291 1.00 81.00 103 TYR A C 1
ATOM 829 O O . TYR A 1 103 ? 7.745 7.632 8.806 1.00 81.00 103 TYR A O 1
ATOM 837 N N . LYS A 1 104 ? 7.030 6.472 7.016 1.00 85.44 104 LYS A N 1
ATOM 838 C CA . LYS A 1 104 ? 6.815 7.637 6.158 1.00 85.44 104 LYS A CA 1
ATOM 839 C C . LYS A 1 104 ? 5.360 8.069 6.265 1.00 85.44 104 LYS A C 1
ATOM 841 O O . LYS A 1 104 ? 4.466 7.230 6.239 1.00 85.44 104 LYS A O 1
ATOM 846 N N . GLN A 1 105 ? 5.138 9.370 6.389 1.00 89.25 105 GLN A N 1
ATOM 847 C CA . GLN A 1 105 ? 3.804 9.947 6.516 1.00 89.25 105 GLN A CA 1
ATOM 848 C C . GLN A 1 105 ? 3.433 10.639 5.216 1.00 89.25 105 GLN A C 1
ATOM 850 O O . GLN A 1 105 ? 4.256 11.355 4.644 1.00 89.25 105 GLN A O 1
ATOM 855 N N . TYR A 1 106 ? 2.191 10.455 4.793 1.00 90.25 106 TYR A N 1
ATOM 856 C CA . TYR A 1 106 ? 1.624 11.137 3.644 1.00 90.25 106 TYR A CA 1
ATOM 857 C C . TYR A 1 106 ? 0.221 11.660 3.969 1.00 90.25 106 TYR A C 1
ATOM 859 O O . TYR A 1 106 ? -0.480 11.073 4.799 1.00 90.25 106 TYR A O 1
ATOM 867 N N . PRO A 1 107 ? -0.237 12.724 3.296 1.00 90.44 107 PRO A N 1
ATOM 868 C CA . PRO A 1 107 ? -1.643 13.105 3.295 1.00 90.44 107 PRO A CA 1
ATOM 869 C C . PRO A 1 107 ? -2.521 11.983 2.729 1.00 90.44 107 PRO A C 1
ATOM 871 O O . PRO A 1 107 ? -2.265 11.469 1.637 1.00 90.44 107 PRO A O 1
ATOM 874 N N . LEU A 1 108 ? -3.601 11.640 3.438 1.00 89.88 108 LEU A N 1
ATOM 875 C CA . LEU A 1 108 ? -4.571 10.628 3.001 1.00 89.88 108 LEU A CA 1
ATOM 876 C C . LEU A 1 108 ? -5.155 10.956 1.612 1.00 89.88 108 LEU A C 1
ATOM 878 O O . LEU A 1 108 ? -5.402 10.056 0.809 1.00 89.88 108 LEU A O 1
ATOM 882 N N . SER A 1 109 ? -5.312 12.249 1.312 1.00 90.12 109 SER A N 1
ATOM 883 C CA . SER A 1 109 ? -5.879 12.767 0.061 1.00 90.12 109 SER A CA 1
ATOM 884 C C . SER A 1 109 ? -5.145 12.298 -1.198 1.00 90.12 109 SER A C 1
ATOM 886 O O . SER A 1 109 ? -5.754 12.176 -2.261 1.00 90.12 109 SER A O 1
ATOM 888 N N . PHE A 1 110 ? -3.854 11.969 -1.106 1.00 89.31 110 PHE A N 1
ATOM 889 C CA . PHE A 1 110 ? -3.108 11.447 -2.252 1.00 89.31 110 PHE A CA 1
ATOM 890 C C . PHE A 1 110 ? -3.552 10.047 -2.669 1.00 89.31 110 PHE A C 1
ATOM 892 O O . PHE A 1 110 ? -3.443 9.710 -3.849 1.00 89.31 110 PHE A O 1
ATOM 899 N N . PHE A 1 111 ? -4.113 9.272 -1.742 1.00 91.88 111 PHE A N 1
ATOM 900 C CA . PHE A 1 111 ? -4.493 7.878 -1.955 1.00 91.88 111 PHE A CA 1
ATOM 901 C C . PHE A 1 111 ? -6.006 7.676 -2.062 1.00 91.88 111 PHE A C 1
ATOM 903 O O . PHE A 1 111 ? -6.462 6.541 -2.140 1.00 91.88 111 PHE A O 1
ATOM 910 N N . GLU A 1 112 ? -6.818 8.735 -2.098 1.00 89.44 112 GLU A N 1
ATOM 911 C CA . GLU A 1 112 ? -8.278 8.600 -2.225 1.00 89.44 112 GLU A CA 1
ATOM 912 C C . GLU A 1 112 ? -8.689 7.909 -3.530 1.00 89.44 112 GLU A C 1
ATOM 914 O O . GLU A 1 112 ? -9.613 7.091 -3.543 1.00 89.44 112 GLU A O 1
ATOM 919 N N . THR A 1 113 ? -7.971 8.202 -4.619 1.00 88.56 113 THR A N 1
ATOM 920 C CA . THR A 1 113 ? -8.272 7.700 -5.963 1.00 88.56 113 THR A CA 1
ATOM 921 C C . THR A 1 113 ? -7.159 6.794 -6.492 1.00 88.56 113 THR A C 1
ATOM 923 O O . THR A 1 113 ? -5.990 7.190 -6.463 1.00 88.56 113 THR A O 1
ATOM 926 N N . PRO A 1 114 ? -7.493 5.602 -7.026 1.00 88.81 114 PRO A N 1
ATOM 927 C CA . PRO A 1 114 ? -6.530 4.753 -7.718 1.00 88.81 114 PRO A CA 1
ATOM 928 C C . PRO A 1 114 ? -5.862 5.501 -8.867 1.00 88.81 114 PRO A C 1
ATOM 930 O O . PRO A 1 114 ? -6.538 6.083 -9.722 1.00 88.81 114 PRO A O 1
ATOM 933 N N . LYS A 1 115 ? -4.530 5.478 -8.891 1.00 87.88 115 LYS A N 1
ATOM 934 C CA . LYS A 1 115 ? -3.736 6.050 -9.979 1.00 87.88 115 LYS A CA 1
ATOM 935 C C . LYS A 1 115 ? -3.544 5.039 -11.098 1.00 87.88 115 LYS A C 1
ATOM 937 O O . LYS A 1 115 ? -3.588 3.826 -10.883 1.00 87.88 115 LYS A O 1
ATOM 942 N N . ASP A 1 116 ? -3.348 5.558 -12.302 1.00 87.00 116 ASP A N 1
ATOM 943 C CA . ASP A 1 116 ? -2.970 4.738 -13.443 1.00 87.00 116 ASP A CA 1
ATOM 944 C C . ASP A 1 116 ? -1.529 4.255 -13.249 1.00 87.00 116 ASP A C 1
ATOM 946 O O . ASP A 1 116 ? -0.648 5.032 -12.872 1.00 87.00 116 ASP A O 1
ATOM 950 N N . CYS A 1 117 ? -1.305 2.961 -13.468 1.00 81.44 117 CYS A N 1
ATOM 951 C CA . CYS A 1 117 ? 0.024 2.381 -13.386 1.00 81.44 117 CYS A CA 1
ATOM 952 C C . CYS A 1 117 ? 0.676 2.440 -14.758 1.00 81.44 117 CYS A C 1
ATOM 954 O O . CYS A 1 117 ? 0.182 1.840 -15.715 1.00 81.44 117 CYS A O 1
ATOM 956 N N . LEU A 1 118 ? 1.792 3.153 -14.859 1.00 81.50 118 LEU A N 1
ATOM 957 C CA . LEU A 1 118 ? 2.557 3.177 -16.090 1.00 81.50 118 LEU A CA 1
ATOM 958 C C . LEU A 1 118 ? 3.517 1.999 -16.058 1.00 81.50 118 LEU A C 1
ATOM 960 O O . LEU A 1 118 ? 4.406 1.915 -15.206 1.00 81.50 118 LEU A O 1
ATOM 964 N N . ALA A 1 119 ? 3.293 1.068 -16.980 1.00 73.06 119 ALA A N 1
ATOM 965 C CA . ALA A 1 119 ? 4.238 0.013 -17.278 1.00 73.06 119 ALA A CA 1
ATOM 966 C C . ALA A 1 119 ? 5.636 0.609 -17.435 1.00 73.06 119 ALA A C 1
ATOM 968 O O . ALA A 1 119 ? 5.802 1.649 -18.077 1.00 73.06 119 ALA A O 1
ATOM 969 N N . ILE A 1 120 ? 6.646 -0.062 -16.887 1.00 62.44 120 ILE A N 1
ATOM 970 C CA . ILE A 1 120 ? 8.034 0.301 -17.165 1.00 62.44 120 ILE A CA 1
ATOM 971 C C . ILE A 1 120 ? 8.347 -0.192 -18.582 1.00 62.44 120 ILE A C 1
ATOM 973 O O . ILE A 1 120 ? 9.002 -1.214 -18.780 1.00 62.44 120 ILE A O 1
ATOM 977 N N . SER A 1 121 ? 7.833 0.503 -19.594 1.00 45.91 121 SER A N 1
ATOM 978 C CA . SER A 1 121 ? 8.285 0.306 -20.957 1.00 45.91 121 SER A CA 1
ATOM 979 C C . SER A 1 121 ? 9.686 0.906 -21.048 1.00 45.91 121 SER A C 1
ATOM 981 O O . SER A 1 121 ? 9.903 2.081 -20.756 1.00 45.91 121 SER A O 1
ATOM 983 N N . ASN A 1 122 ? 10.672 0.110 -21.466 1.00 46.38 122 ASN A N 1
ATOM 984 C CA . ASN A 1 122 ? 11.957 0.640 -21.933 1.00 46.38 122 ASN A CA 1
ATOM 985 C C . ASN A 1 122 ? 11.746 1.341 -23.289 1.00 46.38 122 ASN A C 1
ATOM 987 O O . ASN A 1 122 ? 12.328 0.948 -24.296 1.00 46.38 122 ASN A O 1
ATOM 991 N N . SER A 1 123 ? 10.843 2.315 -23.344 1.00 35.94 123 SER A N 1
ATOM 992 C CA . SER A 1 123 ? 10.504 3.062 -24.543 1.00 35.94 123 SER A CA 1
ATOM 993 C C . SER A 1 123 ? 10.819 4.524 -24.282 1.00 35.94 123 SER A C 1
ATOM 995 O O . SER A 1 123 ? 9.962 5.300 -23.855 1.00 35.94 123 SER A O 1
ATOM 997 N N . GLU A 1 124 ? 12.069 4.891 -24.554 1.00 39.41 124 GLU A N 1
ATOM 998 C CA . GLU A 1 124 ? 12.343 6.234 -25.045 1.00 39.41 124 GLU A CA 1
ATOM 999 C C . GLU A 1 124 ? 11.419 6.464 -26.243 1.00 39.41 124 GLU A C 1
ATOM 1001 O O . GLU A 1 124 ? 11.424 5.716 -27.222 1.00 39.41 124 GLU A O 1
ATOM 1006 N N . SER A 1 125 ? 10.561 7.466 -26.122 1.00 41.66 125 SER A N 1
ATOM 1007 C CA . SER A 1 125 ? 9.784 7.988 -27.232 1.00 41.66 125 SER A CA 1
ATOM 1008 C C . SER A 1 125 ? 10.748 8.495 -28.306 1.00 41.66 125 SER A C 1
ATOM 1010 O O . SER A 1 125 ? 11.451 9.481 -28.084 1.00 41.66 125 SER A O 1
ATOM 1012 N N . GLY A 1 126 ? 10.773 7.832 -29.458 1.00 35.44 126 GLY A N 1
ATOM 1013 C CA . GLY A 1 126 ? 11.475 8.275 -30.656 1.00 35.44 126 GLY A CA 1
ATOM 1014 C C . GLY A 1 126 ? 10.581 8.066 -31.870 1.00 35.44 126 GLY A C 1
ATOM 1015 O O . GLY A 1 126 ? 10.205 6.940 -32.179 1.00 35.44 126 GLY A O 1
ATOM 1016 N N . ASP A 1 127 ? 10.214 9.184 -32.484 1.00 34.31 127 ASP A N 1
ATOM 1017 C CA . ASP A 1 127 ? 9.427 9.337 -33.704 1.00 34.31 127 ASP A CA 1
ATOM 1018 C C . ASP A 1 127 ? 9.954 8.479 -34.880 1.00 34.31 127 ASP A C 1
ATOM 1020 O O . ASP A 1 127 ? 11.109 8.060 -34.924 1.00 34.31 127 ASP A O 1
ATOM 1024 N N . SER A 1 128 ? 9.047 8.213 -35.815 1.00 45.62 128 SER A N 1
ATOM 1025 C CA . SER A 1 128 ? 9.148 7.422 -37.042 1.00 45.62 128 SER A CA 1
ATOM 1026 C C . SER A 1 128 ? 10.453 7.557 -37.855 1.00 45.62 128 SER A C 1
ATOM 1028 O O . SER A 1 128 ? 11.041 8.629 -37.939 1.00 45.62 128 SER A O 1
ATOM 1030 N N . ILE A 1 129 ? 10.856 6.471 -38.543 1.00 39.09 129 ILE A N 1
ATOM 1031 C CA . ILE A 1 129 ? 11.142 6.373 -40.001 1.00 39.09 129 ILE A CA 1
ATOM 1032 C C . ILE A 1 129 ? 11.976 5.104 -40.327 1.00 39.09 129 ILE A C 1
ATOM 1034 O O . ILE A 1 129 ? 12.775 4.603 -39.545 1.00 39.09 129 ILE A O 1
ATOM 1038 N N . ARG A 1 130 ? 11.678 4.587 -41.523 1.00 49.72 130 ARG A N 1
ATOM 1039 C CA . ARG A 1 130 ? 12.071 3.373 -42.256 1.00 49.72 130 ARG A CA 1
ATOM 1040 C C . ARG A 1 130 ? 13.575 3.035 -42.347 1.00 49.72 130 ARG A C 1
ATOM 1042 O O . ARG A 1 130 ? 14.422 3.914 -42.344 1.00 49.72 130 ARG A O 1
ATOM 1049 N N . ASP A 1 131 ? 13.811 1.735 -42.588 1.00 47.81 131 ASP A N 1
ATOM 1050 C CA . ASP A 1 131 ? 14.887 1.099 -43.389 1.00 47.81 131 ASP A CA 1
ATOM 1051 C C . ASP A 1 131 ? 15.803 0.090 -42.657 1.00 47.81 131 ASP A C 1
ATOM 1053 O O . ASP A 1 131 ? 16.873 0.385 -42.125 1.00 47.81 131 ASP A O 1
ATOM 1057 N N . GLY A 1 132 ? 15.383 -1.183 -42.704 1.00 51.09 132 GLY A N 1
ATOM 1058 C CA . GLY A 1 132 ? 15.930 -2.308 -41.932 1.00 51.09 132 GLY A CA 1
ATOM 1059 C C . GLY A 1 132 ? 17.297 -2.864 -42.355 1.00 51.09 132 GLY A C 1
ATOM 1060 O O . GLY A 1 132 ? 17.815 -3.744 -41.673 1.00 51.09 132 GLY A O 1
ATOM 1061 N N . LYS A 1 133 ? 17.924 -2.378 -43.434 1.00 43.31 133 LYS A N 1
ATOM 1062 C CA . LYS A 1 133 ? 19.252 -2.876 -43.858 1.00 43.31 133 LYS A CA 1
ATOM 1063 C C . LYS A 1 133 ? 20.408 -2.118 -43.203 1.00 43.31 133 LYS A C 1
ATOM 1065 O O . LYS A 1 133 ? 21.432 -2.721 -42.894 1.00 43.31 133 LYS A O 1
ATOM 1070 N N . LEU A 1 134 ? 20.216 -0.832 -42.911 1.00 47.16 134 LEU A N 1
ATOM 1071 C CA . LEU A 1 134 ? 21.174 -0.055 -42.120 1.00 47.16 134 LEU A CA 1
ATOM 1072 C C . LEU A 1 134 ? 21.117 -0.441 -40.640 1.00 47.16 134 LEU A C 1
ATOM 1074 O O . LEU A 1 134 ? 22.121 -0.329 -39.946 1.00 47.16 134 LEU A O 1
ATOM 1078 N N . LEU A 1 135 ? 19.984 -0.984 -40.181 1.00 48.50 135 LEU A N 1
ATOM 1079 C CA . LEU A 1 135 ? 19.800 -1.444 -38.810 1.00 48.50 135 LEU A CA 1
ATOM 1080 C C . LEU A 1 135 ? 20.680 -2.654 -38.471 1.00 48.50 135 LEU A C 1
ATOM 1082 O O . LEU A 1 135 ? 21.211 -2.697 -37.377 1.00 48.50 135 LEU A O 1
ATOM 1086 N N . ALA A 1 136 ? 20.905 -3.610 -39.377 1.00 44.66 136 ALA A N 1
ATOM 1087 C CA . ALA A 1 136 ? 21.747 -4.772 -39.061 1.00 44.66 136 ALA A CA 1
ATOM 1088 C C . ALA A 1 136 ? 23.231 -4.389 -38.911 1.00 44.66 136 ALA A C 1
ATOM 1090 O O . ALA A 1 136 ? 23.911 -4.838 -37.987 1.00 44.66 136 ALA A O 1
ATOM 1091 N N . GLU A 1 137 ? 23.724 -3.501 -39.780 1.00 42.59 137 GLU A N 1
ATOM 1092 C CA . GLU A 1 137 ? 25.106 -3.021 -39.710 1.00 42.59 137 GLU A CA 1
ATOM 1093 C C . GLU A 1 137 ? 25.298 -1.992 -38.581 1.00 42.59 137 GLU A C 1
ATOM 1095 O O . GLU A 1 137 ? 26.335 -1.988 -37.913 1.00 42.59 137 GLU A O 1
ATOM 1100 N N . ALA A 1 138 ? 24.277 -1.173 -38.298 1.00 45.16 138 ALA A N 1
ATOM 1101 C CA . ALA A 1 138 ? 24.251 -0.292 -37.136 1.00 45.16 138 ALA A CA 1
ATOM 1102 C C . ALA A 1 138 ? 24.136 -1.088 -35.831 1.00 45.16 138 ALA A C 1
ATOM 1104 O O . ALA A 1 138 ? 24.915 -0.810 -34.937 1.00 45.16 138 ALA A O 1
ATOM 1105 N N . ILE A 1 139 ? 23.287 -2.119 -35.723 1.00 48.22 139 ILE A N 1
ATOM 1106 C CA . ILE A 1 139 ? 23.196 -3.017 -34.554 1.00 48.22 139 ILE A CA 1
ATOM 1107 C C . ILE A 1 139 ? 24.537 -3.712 -34.322 1.00 48.22 139 ILE A C 1
ATOM 1109 O O . ILE A 1 139 ? 24.989 -3.765 -33.186 1.00 48.22 139 ILE A O 1
ATOM 1113 N N . SER A 1 140 ? 25.230 -4.170 -35.369 1.00 39.62 140 SER A N 1
ATOM 1114 C CA . SER A 1 140 ? 26.553 -4.787 -35.201 1.00 39.62 140 SER A CA 1
ATOM 1115 C C . SER A 1 140 ? 27.613 -3.796 -34.699 1.00 39.62 140 SER A C 1
ATOM 1117 O O . SER A 1 140 ? 28.500 -4.188 -33.940 1.00 39.62 140 SER A O 1
ATOM 1119 N N . LYS A 1 141 ? 27.527 -2.513 -35.081 1.00 40.75 141 LYS A N 1
ATOM 1120 C CA . LYS A 1 141 ? 28.408 -1.441 -34.575 1.00 40.75 141 LYS A CA 1
ATOM 1121 C C . LYS A 1 141 ? 27.963 -0.923 -33.197 1.00 40.75 141 LYS A C 1
ATOM 1123 O O . LYS A 1 141 ? 28.806 -0.558 -32.387 1.00 40.75 141 LYS A O 1
ATOM 1128 N N . VAL A 1 142 ? 26.668 -0.972 -32.892 1.00 43.69 142 VAL A N 1
ATOM 1129 C CA . VAL A 1 142 ? 26.019 -0.621 -31.616 1.00 43.69 142 VAL A CA 1
ATOM 1130 C C . VAL A 1 142 ? 26.287 -1.702 -30.567 1.00 43.69 142 VAL A C 1
ATOM 1132 O O . VAL A 1 142 ? 26.612 -1.358 -29.445 1.00 43.69 142 VAL A O 1
ATOM 1135 N N . GLN A 1 143 ? 26.324 -2.993 -30.904 1.00 37.66 143 GLN A N 1
ATOM 1136 C CA . GLN A 1 143 ? 26.723 -4.054 -29.966 1.00 37.66 143 GLN A CA 1
ATOM 1137 C C . GLN A 1 143 ? 28.158 -3.837 -29.444 1.00 37.66 143 GLN A C 1
ATOM 1139 O O . GLN A 1 143 ? 28.459 -4.160 -28.296 1.00 37.66 143 GLN A O 1
ATOM 1144 N N . PHE A 1 144 ? 29.025 -3.241 -30.273 1.00 36.22 144 PHE A N 1
ATOM 1145 C CA . PHE A 1 144 ? 30.392 -2.850 -29.912 1.00 36.22 144 PHE A CA 1
ATOM 1146 C C . PHE A 1 144 ? 30.492 -1.436 -29.298 1.00 36.22 144 PHE A C 1
ATOM 1148 O O . PHE A 1 144 ? 31.389 -1.196 -28.493 1.00 36.22 144 PHE A O 1
ATOM 1155 N N . ALA A 1 145 ? 29.571 -0.516 -29.617 1.00 35.22 145 ALA A N 1
ATOM 1156 C CA . ALA A 1 145 ? 29.564 0.878 -29.143 1.00 35.22 145 ALA A CA 1
ATOM 1157 C C . ALA A 1 145 ? 28.584 1.181 -27.982 1.00 35.22 145 ALA A C 1
ATOM 1159 O O . ALA A 1 145 ? 28.616 2.277 -27.429 1.00 35.22 145 ALA A O 1
ATOM 1160 N N . VAL A 1 146 ? 27.737 0.231 -27.566 1.00 33.12 146 VAL A N 1
ATOM 1161 C CA . VAL A 1 146 ? 26.812 0.342 -26.410 1.00 33.12 146 VAL A CA 1
ATOM 1162 C C . VAL A 1 146 ? 27.521 0.109 -25.075 1.00 33.12 146 VAL A C 1
ATOM 1164 O O . VAL A 1 146 ? 26.944 0.287 -24.001 1.00 33.12 146 VAL A O 1
ATOM 1167 N N . ASN A 1 147 ? 28.826 -0.152 -25.100 1.00 47.22 147 ASN A N 1
ATOM 1168 C CA . ASN A 1 147 ? 29.646 0.186 -23.950 1.00 47.22 147 ASN A CA 1
ATOM 1169 C C . ASN A 1 147 ? 29.975 1.683 -23.989 1.00 47.22 147 ASN A C 1
ATOM 1171 O O . ASN A 1 147 ? 30.819 2.111 -24.767 1.00 47.22 147 ASN A O 1
ATOM 1175 N N . LEU A 1 148 ? 29.358 2.419 -23.055 1.00 35.59 148 LEU A N 1
ATOM 1176 C CA . LEU A 1 148 ? 29.671 3.792 -22.627 1.00 35.59 148 LEU A CA 1
ATOM 1177 C C . LEU A 1 148 ? 28.980 4.925 -23.397 1.00 35.59 148 LEU A C 1
ATOM 1179 O O . LEU A 1 148 ? 29.649 5.625 -24.144 1.00 35.59 148 LEU A O 1
ATOM 1183 N N . ARG A 1 149 ? 27.710 5.224 -23.075 1.00 32.66 149 ARG A N 1
ATOM 1184 C CA . ARG A 1 149 ? 27.216 6.616 -22.946 1.00 32.66 149 ARG A CA 1
ATOM 1185 C C . ARG A 1 149 ? 26.071 6.716 -21.933 1.00 32.66 149 ARG A C 1
ATOM 1187 O O . ARG A 1 149 ? 24.915 6.517 -22.273 1.00 32.66 149 ARG A O 1
ATOM 1194 N N . TYR A 1 150 ? 26.411 7.057 -20.694 1.00 27.86 150 TYR A N 1
ATOM 1195 C CA . TYR A 1 150 ? 25.540 7.850 -19.820 1.00 27.86 150 TYR A CA 1
ATOM 1196 C C . TYR A 1 150 ? 26.416 8.562 -18.795 1.00 27.86 150 TYR A C 1
ATOM 1198 O O . TYR A 1 150 ? 26.536 8.090 -17.675 1.00 27.86 150 TYR A O 1
ATOM 1206 N N . LEU A 1 151 ? 27.097 9.634 -19.200 1.00 32.06 151 LEU A N 1
ATOM 1207 C CA . LEU A 1 151 ? 27.669 10.630 -18.293 1.00 32.06 151 LEU A CA 1
ATOM 1208 C C . LEU A 1 151 ? 27.853 11.938 -19.077 1.00 32.06 151 LEU A C 1
ATOM 1210 O O . LEU A 1 151 ? 28.834 12.086 -19.798 1.00 32.06 151 LEU A O 1
ATOM 1214 N N . ASP A 1 152 ? 26.933 12.885 -18.906 1.00 25.53 152 ASP A N 1
ATOM 1215 C CA . ASP A 1 152 ? 27.300 14.302 -18.907 1.00 25.53 152 ASP A CA 1
ATOM 1216 C C . ASP A 1 152 ? 26.784 14.920 -17.600 1.00 25.53 152 ASP A C 1
ATOM 1218 O O . ASP A 1 152 ? 25.586 15.095 -17.388 1.00 25.53 152 ASP A O 1
ATOM 1222 N N . MET A 1 153 ? 27.714 15.120 -16.667 1.00 33.06 153 MET A N 1
ATOM 1223 C CA . MET A 1 153 ? 27.526 15.727 -15.350 1.00 33.06 153 MET A CA 1
ATOM 1224 C C . MET A 1 153 ? 28.778 16.570 -15.074 1.00 33.06 153 MET A C 1
ATOM 1226 O O . MET A 1 153 ? 29.838 16.032 -14.760 1.00 33.06 153 MET A O 1
ATOM 1230 N N . ASN A 1 154 ? 28.647 17.892 -15.168 1.00 25.97 154 ASN A N 1
ATOM 1231 C CA . ASN A 1 154 ? 29.663 18.888 -14.805 1.00 25.97 154 ASN A CA 1
ATOM 1232 C C . ASN A 1 154 ? 29.086 19.848 -13.734 1.00 25.97 154 ASN A C 1
ATOM 1234 O O . ASN A 1 154 ? 27.879 20.083 -13.712 1.00 25.97 154 ASN A O 1
ATOM 1238 N N . PRO A 1 155 ? 29.886 20.454 -12.836 1.00 36.47 155 PRO A N 1
ATOM 1239 C CA . PRO A 1 155 ? 30.751 19.811 -11.852 1.00 36.47 155 PRO A CA 1
ATOM 1240 C C . PRO A 1 155 ? 30.489 20.396 -10.442 1.00 36.47 155 PRO A C 1
ATOM 1242 O O . PRO A 1 155 ? 31.403 20.852 -9.769 1.00 36.47 155 PRO A O 1
ATOM 1245 N N . VAL A 1 156 ? 29.228 20.414 -9.992 1.00 27.45 156 VAL A N 1
ATOM 1246 C CA . VAL A 1 156 ? 28.848 20.772 -8.597 1.00 27.45 156 VAL A CA 1
ATOM 1247 C C . VAL A 1 156 ? 27.934 19.706 -7.961 1.00 27.45 156 VAL A C 1
ATOM 1249 O O . VAL A 1 156 ? 27.868 19.559 -6.747 1.00 27.45 156 VAL A O 1
ATOM 1252 N N . LYS A 1 157 ? 27.323 18.842 -8.781 1.00 33.47 157 LYS A N 1
ATOM 1253 C CA . LYS A 1 157 ? 26.423 17.735 -8.394 1.00 33.47 157 LYS A CA 1
ATOM 1254 C C . LYS A 1 157 ? 27.138 16.452 -7.918 1.00 33.47 157 LYS A C 1
ATOM 1256 O O . LYS A 1 157 ? 26.539 15.384 -7.872 1.00 33.47 157 LYS A O 1
ATOM 1261 N N . LYS A 1 158 ? 28.434 16.540 -7.603 1.00 30.38 158 LYS A N 1
ATOM 1262 C CA . LYS A 1 158 ? 29.376 15.406 -7.504 1.00 30.38 158 LYS A CA 1
ATOM 1263 C C . LYS A 1 158 ? 29.431 14.718 -6.125 1.00 30.38 158 LYS A C 1
ATOM 1265 O O . LYS A 1 158 ? 30.292 13.870 -5.929 1.00 30.38 158 LYS A O 1
ATOM 1270 N N . ILE A 1 159 ? 28.554 15.068 -5.176 1.00 32.19 159 ILE A N 1
ATOM 1271 C CA . ILE A 1 159 ? 28.594 14.520 -3.798 1.00 32.19 159 ILE A CA 1
ATOM 1272 C C . ILE A 1 159 ? 27.287 13.829 -3.370 1.00 32.19 159 ILE A C 1
ATOM 1274 O O . ILE A 1 159 ? 27.316 12.985 -2.485 1.00 32.19 159 ILE A O 1
ATOM 1278 N N . LEU A 1 160 ? 26.151 14.070 -4.024 1.00 37.31 160 LEU A N 1
ATOM 1279 C CA . LEU A 1 160 ? 24.900 13.381 -3.695 1.00 37.31 160 LEU A CA 1
ATOM 1280 C C . LEU A 1 160 ? 24.086 13.159 -4.967 1.00 37.31 160 LEU A C 1
ATOM 1282 O O . LEU A 1 160 ? 23.541 14.113 -5.517 1.00 37.31 160 LEU A O 1
ATOM 1286 N N . GLY A 1 161 ? 23.979 11.914 -5.433 1.00 29.55 161 GLY A N 1
ATOM 1287 C CA . GLY A 1 161 ? 22.982 11.589 -6.451 1.00 29.55 161 GLY A CA 1
ATOM 1288 C C . GLY A 1 161 ? 23.306 10.413 -7.363 1.00 29.55 161 GLY A C 1
ATOM 1289 O O . GLY A 1 161 ? 24.048 10.547 -8.327 1.00 29.55 161 GLY A O 1
ATOM 1290 N N . VAL A 1 162 ? 22.571 9.328 -7.115 1.00 36.16 162 VAL A N 1
ATOM 1291 C CA . VAL A 1 162 ? 22.055 8.378 -8.111 1.00 36.16 162 VAL A CA 1
ATOM 1292 C C . VAL A 1 162 ? 23.074 7.434 -8.752 1.00 36.16 162 VAL A C 1
ATOM 1294 O O . VAL A 1 162 ? 23.642 7.679 -9.812 1.00 36.16 162 VAL A O 1
ATOM 1297 N N . THR A 1 163 ? 23.188 6.233 -8.188 1.00 30.36 163 THR A N 1
ATOM 1298 C CA . THR A 1 163 ? 23.477 5.038 -8.985 1.00 30.36 163 THR A CA 1
ATOM 1299 C C . THR A 1 163 ? 22.675 3.877 -8.421 1.00 30.36 163 THR A C 1
ATOM 1301 O O . THR A 1 163 ? 22.938 3.393 -7.326 1.00 30.36 163 THR A O 1
ATOM 1304 N N . ARG A 1 164 ? 21.711 3.386 -9.205 1.00 38.19 164 ARG A N 1
ATOM 1305 C CA . ARG A 1 164 ? 21.286 1.985 -9.133 1.00 38.19 164 ARG A CA 1
ATOM 1306 C C . ARG A 1 164 ? 22.568 1.149 -9.163 1.00 38.19 164 ARG A C 1
ATOM 1308 O O . ARG A 1 164 ? 23.306 1.284 -10.136 1.00 38.19 164 ARG A O 1
ATOM 1315 N N . CYS A 1 165 ? 22.855 0.351 -8.130 1.00 41.66 165 CYS A N 1
ATOM 1316 C CA . CYS A 1 165 ? 24.106 -0.400 -7.919 1.00 41.66 165 CYS A CA 1
ATOM 1317 C C . CYS A 1 165 ? 24.416 -1.430 -9.035 1.00 41.66 165 CYS A C 1
ATOM 1319 O O . CYS A 1 165 ? 24.433 -2.635 -8.801 1.00 41.66 165 CYS A O 1
ATOM 1321 N N . ARG A 1 166 ? 24.600 -1.008 -10.286 1.00 37.91 166 ARG A N 1
ATOM 1322 C CA . ARG A 1 166 ? 24.842 -1.907 -11.424 1.00 37.91 166 ARG A CA 1
ATOM 1323 C C . ARG A 1 166 ? 26.215 -1.689 -12.063 1.00 37.91 166 ARG A C 1
ATOM 1325 O O . ARG A 1 166 ? 26.558 -2.396 -13.002 1.00 37.91 166 ARG A O 1
ATOM 1332 N N . LYS A 1 167 ? 27.025 -0.762 -11.534 1.00 35.84 167 LYS A N 1
ATOM 1333 C CA . LYS A 1 167 ? 28.434 -0.598 -11.943 1.00 35.84 167 LYS A CA 1
ATOM 1334 C C . LYS A 1 167 ? 29.380 0.013 -10.901 1.00 35.84 167 LYS A C 1
ATOM 1336 O O . LYS A 1 167 ? 30.556 0.183 -11.197 1.00 35.84 167 LYS A O 1
ATOM 1341 N N . VAL A 1 168 ? 28.892 0.306 -9.697 1.00 38.69 168 VAL A N 1
ATOM 1342 C CA . VAL A 1 168 ? 29.740 0.590 -8.533 1.00 38.69 168 VAL A CA 1
ATOM 1343 C C . VAL A 1 168 ? 29.838 -0.721 -7.762 1.00 38.69 168 VAL A C 1
ATOM 1345 O O . VAL A 1 168 ? 28.829 -1.423 -7.654 1.00 38.69 168 VAL A O 1
ATOM 1348 N N . ASP A 1 169 ? 31.036 -1.076 -7.299 1.00 39.22 169 ASP A N 1
ATOM 1349 C CA . ASP A 1 169 ? 31.249 -2.196 -6.381 1.00 39.22 169 ASP A CA 1
ATOM 1350 C C . ASP A 1 169 ? 30.095 -2.272 -5.353 1.00 39.22 169 ASP A C 1
ATOM 1352 O O . ASP A 1 169 ? 29.666 -1.251 -4.804 1.00 39.22 169 ASP A O 1
ATOM 1356 N N . LYS A 1 170 ? 29.539 -3.477 -5.152 1.00 45.06 170 LYS A N 1
ATOM 1357 C CA . LYS A 1 170 ? 28.357 -3.707 -4.298 1.00 45.06 170 LYS A CA 1
ATOM 1358 C C . LYS A 1 170 ? 28.531 -3.082 -2.908 1.00 45.06 170 LYS A C 1
ATOM 1360 O O . LYS A 1 170 ? 27.555 -2.605 -2.332 1.00 45.06 170 LYS A O 1
ATOM 1365 N N . THR A 1 171 ? 29.767 -3.036 -2.413 1.00 45.12 171 THR A N 1
ATOM 1366 C CA . THR A 1 171 ? 30.147 -2.464 -1.118 1.00 45.12 171 THR A CA 1
ATOM 1367 C C . THR A 1 171 ? 29.896 -0.960 -1.063 1.00 45.12 171 THR A C 1
ATOM 1369 O O . THR A 1 171 ? 29.341 -0.470 -0.089 1.00 45.12 171 THR A O 1
ATOM 1372 N N . SER A 1 172 ? 30.199 -0.214 -2.125 1.00 45.19 172 SER A N 1
ATOM 1373 C CA . SER A 1 172 ? 30.012 1.247 -2.157 1.00 45.19 172 SER A CA 1
ATOM 1374 C C . SER A 1 172 ? 28.537 1.664 -2.125 1.00 45.19 172 SER A C 1
ATOM 1376 O O . SER A 1 172 ? 28.171 2.651 -1.489 1.00 45.19 172 SER A O 1
ATOM 1378 N N . CYS A 1 173 ? 27.671 0.893 -2.786 1.00 48.16 173 CYS A N 1
ATOM 1379 C CA . CYS A 1 173 ? 26.233 1.144 -2.759 1.00 48.16 173 CYS A CA 1
ATOM 1380 C C . CYS A 1 173 ? 25.613 0.745 -1.414 1.00 48.16 173 CYS A C 1
ATOM 1382 O O . CYS A 1 173 ? 24.777 1.470 -0.879 1.00 48.16 173 CYS A O 1
ATOM 1384 N N . ALA A 1 174 ? 26.087 -0.364 -0.833 1.00 49.62 174 ALA A N 1
ATOM 1385 C CA . ALA A 1 174 ? 25.731 -0.761 0.523 1.00 49.62 174 ALA A CA 1
ATOM 1386 C C . ALA A 1 174 ? 26.152 0.300 1.551 1.00 49.62 174 ALA A C 1
ATOM 1388 O O . ALA A 1 174 ? 25.379 0.597 2.453 1.00 49.62 174 ALA A O 1
ATOM 1389 N N . ILE A 1 175 ? 27.320 0.934 1.385 1.00 55.25 175 ILE A N 1
ATOM 1390 C CA . ILE A 1 175 ? 27.769 2.037 2.247 1.00 55.25 175 ILE A CA 1
ATOM 1391 C C . ILE A 1 175 ? 26.854 3.253 2.093 1.00 55.25 175 ILE A C 1
ATOM 1393 O O . ILE A 1 175 ? 26.389 3.771 3.099 1.00 55.25 175 ILE A O 1
ATOM 1397 N N . ALA A 1 176 ? 26.539 3.697 0.872 1.00 55.22 176 ALA A N 1
ATOM 1398 C CA . ALA A 1 176 ? 25.652 4.847 0.669 1.00 55.22 176 ALA A CA 1
ATOM 1399 C C . ALA A 1 176 ? 24.244 4.608 1.242 1.00 55.22 176 ALA A C 1
ATOM 1401 O O . ALA A 1 176 ? 23.687 5.480 1.908 1.00 55.22 176 ALA A O 1
ATOM 1402 N N . GLN A 1 177 ? 23.695 3.408 1.040 1.00 56.09 177 GLN A N 1
ATOM 1403 C CA . GLN A 1 177 ? 22.409 3.014 1.608 1.00 56.09 177 GLN A CA 1
ATOM 1404 C C . GLN A 1 177 ? 22.481 2.899 3.138 1.00 56.09 177 GLN A C 1
ATOM 1406 O O . GLN A 1 177 ? 21.579 3.374 3.819 1.00 56.09 177 GLN A O 1
ATOM 1411 N N . SER A 1 178 ? 23.564 2.347 3.691 1.00 55.31 178 SER A N 1
ATOM 1412 C CA . SER A 1 178 ? 23.785 2.268 5.140 1.00 55.31 178 SER A CA 1
ATOM 1413 C C . SER A 1 178 ? 23.938 3.651 5.770 1.00 55.31 178 SER A C 1
ATOM 1415 O O . SER A 1 178 ? 23.360 3.894 6.819 1.00 55.31 178 SER A O 1
ATOM 1417 N N . VAL A 1 179 ? 24.667 4.573 5.136 1.00 56.97 179 VAL A N 1
ATOM 1418 C CA . VAL A 1 179 ? 24.831 5.956 5.607 1.00 56.97 179 VAL A CA 1
ATOM 1419 C C . VAL A 1 179 ? 23.507 6.711 5.528 1.00 56.97 179 VAL A C 1
ATOM 1421 O O . VAL A 1 179 ? 23.175 7.421 6.468 1.00 56.97 179 VAL A O 1
ATOM 1424 N N . TYR A 1 180 ? 22.718 6.525 4.464 1.00 61.62 180 TYR A N 1
ATOM 1425 C CA . TYR A 1 180 ? 21.379 7.110 4.354 1.00 61.62 180 TYR A CA 1
ATOM 1426 C C . TYR A 1 180 ? 20.447 6.591 5.452 1.00 61.62 180 TYR A C 1
ATOM 1428 O O . TYR A 1 180 ? 19.842 7.381 6.173 1.00 61.62 180 TYR A O 1
ATOM 1436 N N . ILE A 1 181 ? 20.386 5.268 5.627 1.00 58.69 181 ILE A N 1
ATOM 1437 C CA . ILE A 1 181 ? 19.582 4.636 6.676 1.00 58.69 181 ILE A CA 1
ATOM 1438 C C . ILE A 1 181 ? 20.036 5.123 8.054 1.00 58.69 181 ILE A C 1
ATOM 1440 O O . ILE A 1 181 ? 19.212 5.489 8.880 1.00 58.69 181 ILE A O 1
ATOM 1444 N N . GLN A 1 182 ? 21.338 5.210 8.305 1.00 58.34 182 GLN A N 1
ATOM 1445 C CA . GLN A 1 182 ? 21.860 5.655 9.593 1.00 58.34 182 GLN A CA 1
ATOM 1446 C C . GLN A 1 182 ? 21.628 7.157 9.842 1.00 58.34 182 GLN A C 1
ATOM 1448 O O . GLN A 1 182 ? 21.334 7.543 10.968 1.00 58.34 182 GLN A O 1
ATOM 1453 N N . ALA A 1 183 ? 21.709 8.003 8.812 1.00 56.78 183 ALA A N 1
ATOM 1454 C CA . ALA A 1 183 ? 21.492 9.446 8.924 1.00 56.78 183 ALA A CA 1
ATOM 1455 C C . ALA A 1 183 ? 20.010 9.829 9.063 1.00 56.78 183 ALA A C 1
ATOM 1457 O O . ALA A 1 183 ? 19.694 10.789 9.761 1.00 56.78 183 ALA A O 1
ATOM 1458 N N . HIS A 1 184 ? 19.108 9.094 8.407 1.00 56.97 184 HIS A N 1
ATOM 1459 C CA . HIS A 1 184 ? 17.677 9.412 8.382 1.00 56.97 184 HIS A CA 1
ATOM 1460 C C . HIS A 1 184 ? 16.834 8.546 9.325 1.00 56.97 184 HIS A C 1
ATOM 1462 O O . HIS A 1 184 ? 15.771 8.991 9.752 1.00 56.97 184 HIS A O 1
ATOM 1468 N N . PHE A 1 185 ? 17.302 7.345 9.677 1.00 58.41 185 PHE A N 1
ATOM 1469 C CA . PHE A 1 185 ? 16.572 6.369 10.497 1.00 58.41 185 PHE A CA 1
ATOM 1470 C C . PHE A 1 185 ? 17.328 5.941 11.767 1.00 58.41 185 PHE A C 1
ATOM 1472 O O . PHE A 1 185 ? 16.769 5.229 12.593 1.00 58.41 185 PHE A O 1
ATOM 1479 N N . GLY A 1 186 ? 18.567 6.402 11.983 1.00 49.31 186 GLY A N 1
ATOM 1480 C CA . GLY A 1 186 ? 19.376 6.109 13.179 1.00 49.31 186 GLY A CA 1
ATOM 1481 C C . GLY A 1 186 ? 19.003 6.891 14.448 1.00 49.31 186 GLY A C 1
ATOM 1482 O O . GLY A 1 186 ? 19.8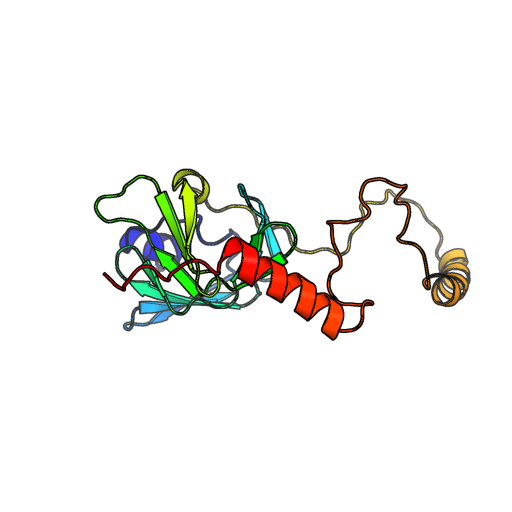59 7.089 15.310 1.00 49.31 186 GLY A O 1
ATOM 1483 N N . GLY A 1 187 ? 17.761 7.370 14.565 1.00 52.72 187 GLY A N 1
ATOM 1484 C CA . GLY A 1 187 ? 17.229 7.960 15.800 1.00 52.72 187 GLY A CA 1
ATOM 1485 C C . GLY A 1 187 ? 16.732 6.887 16.782 1.00 52.72 187 GLY A C 1
ATOM 1486 O O . GLY A 1 187 ? 16.540 5.740 16.380 1.00 52.72 187 GLY A O 1
ATOM 1487 N N . PRO A 1 188 ? 16.519 7.214 18.073 1.00 42.12 188 PRO A N 1
ATOM 1488 C CA . PRO A 1 188 ? 15.954 6.262 19.023 1.00 42.12 188 PRO A CA 1
ATOM 1489 C C . PRO A 1 188 ? 14.582 5.795 18.525 1.00 42.12 188 PRO A C 1
ATOM 1491 O O . PRO A 1 188 ? 13.700 6.614 18.265 1.00 42.12 188 PRO A O 1
ATOM 1494 N N . PHE A 1 189 ? 14.432 4.476 18.375 1.00 41.41 189 PHE A N 1
ATOM 1495 C CA . PHE A 1 189 ? 13.168 3.829 18.040 1.00 41.41 189 PHE A CA 1
ATOM 1496 C C . PHE A 1 189 ? 12.055 4.369 18.953 1.00 41.41 189 PHE A C 1
ATOM 1498 O O . PHE A 1 189 ? 12.233 4.348 20.177 1.00 41.41 189 PHE A O 1
ATOM 1505 N N . PRO A 1 190 ? 10.916 4.841 18.414 1.00 40.75 190 PRO A N 1
ATOM 1506 C CA . PRO A 1 190 ? 9.759 5.084 19.259 1.00 40.75 190 PRO A CA 1
ATOM 1507 C C . PRO A 1 190 ? 9.367 3.749 19.913 1.00 40.75 190 PRO A C 1
ATOM 1509 O O . PRO A 1 190 ? 9.374 2.717 19.232 1.00 40.75 190 PRO A O 1
ATOM 1512 N N . PRO A 1 191 ? 9.074 3.727 21.226 1.00 30.88 191 PRO A N 1
ATOM 1513 C CA . PRO A 1 191 ? 8.605 2.510 21.868 1.00 30.88 191 PRO A CA 1
ATOM 1514 C C . PRO A 1 191 ? 7.314 2.038 21.180 1.00 30.88 191 PRO A C 1
ATOM 1516 O O . PRO A 1 191 ? 6.532 2.879 20.723 1.00 30.88 191 PRO A O 1
ATOM 1519 N N . PRO A 1 192 ? 7.084 0.717 21.084 1.00 37.03 192 PRO A N 1
ATOM 1520 C CA . PRO A 1 192 ? 5.804 0.208 20.618 1.00 37.03 192 PRO A CA 1
ATOM 1521 C C . PRO A 1 192 ? 4.699 0.752 21.534 1.00 37.03 192 PRO A C 1
ATOM 1523 O O . PRO A 1 192 ? 4.823 0.663 22.758 1.00 37.03 192 PRO A O 1
ATOM 1526 N N . LEU A 1 193 ? 3.675 1.366 20.931 1.00 41.12 193 LEU A N 1
ATOM 1527 C CA . LEU A 1 193 ? 2.428 1.724 21.613 1.00 41.12 193 LEU A CA 1
ATOM 1528 C C . LEU A 1 193 ? 1.667 0.462 22.028 1.00 41.12 193 LEU A C 1
ATOM 1530 O O . LEU A 1 193 ? 1.634 -0.491 21.214 1.00 41.12 193 LEU A O 1
#

Secondary structure (DSSP, 8-state):
----HHHHHHHTT--GGGS-S-EEEEEE-TTSEEEEEESS-EEEESSSEEEEEEEEEEEEETTEEEEEEEEEEEETTEEEE--EEEE-SS--SEEEEE-SSSEEEEEGGGGSSPPPPEE------------HHHHHHHHHHHHHH-SS------SS--SS----SSSS-HHHHHHHHHHHHHHHH-SPPPPP-

InterPro domains:
  IPR007493 Protein of unknown function DUF538 [PF04398] (5-112)
  IPR007493 Protein of unknown function DUF538 [PTHR31676] (4-117)
  IPR036758 At5g01610-like superfamily [G3DSA:2.30.240.10] (1-123)
  IPR036758 At5g01610-like superfamily [SSF141562] (2-119)

Sequence (193 aa):
KNDSIYEKLKLHGLPTGLLPKGITRFEYDDTGRFEVHLDQACNAKFESEFHYDINVSGTLSYGKIMELSGILAQDLFLWFPVKGIWVDVPSSGLIYFDILFVYKQYPLSFFETPKDCLAISNSESGDSIRDGKLLAEAISKVQFAVNLRYLDMNPVKKILGVTRCRKVDKTSCAIAQSVYIQAHFGGPFPPPL

Foldseek 3Di:
DPQDVLNVCVVLVHASQVAAPAFPDKDADPQQKIKTAHPAWFWFDFVWIKTAGRIWIFGGHRFKTAQTDRIWTDDQADTFDWGMKGADVVGPQWIWTDGPQDIDIDGSVRRNDHTHTHHPPPDDDDDDDDDCPVVVVVVVVCVVVVPDDDDDDDDDCPPDDDDPPPPPDPVVVVVVVVCVCCVPNVDPRDPDD

Organism: Gossypium davidsonii (NCBI:txid34287)

pLDDT: mean 70.35, std 23.61, range [25.53, 96.75]